Protein 2OG5 (pdb70)

Structure (mmCIF, N/CA/C/O backbone):
data_2OG5
#
_entry.id   2OG5
#
_cell.length_a   91.610
_cell.length_b   91.610
_cell.length_c   90.878
_cell.angle_alpha   90.00
_cell.angle_beta   90.00
_cell.angle_gamma   120.00
#
_symmetry.space_group_name_H-M   'P 31 2 1'
#
loop_
_entity.id
_entity.type
_entity.pdbx_description
1 polymer 'Putative oxygenase'
2 non-polymer 'SODIUM ION'
3 non-polymer 'ACETIC ACID'
4 water water
#
loop_
_atom_site.group_PDB
_atom_site.id
_atom_site.type_symbol
_atom_site.label_atom_id
_atom_site.label_alt_id
_atom_site.label_comp_id
_atom_site.label_asym_id
_atom_site.label_entity_id
_atom_site.label_seq_id
_atom_site.pdbx_PDB_ins_code
_atom_site.Cartn_x
_atom_site.Cartn_y
_atom_site.Cartn_z
_atom_site.occupancy
_atom_site.B_iso_or_equiv
_atom_site.auth_seq_id
_atom_site.auth_comp_id
_atom_site.auth_asym_id
_atom_site.auth_atom_id
_atom_site.pdbx_PDB_model_num
ATOM 1 N N . SER A 1 34 ? -18.993 67.854 4.129 1.00 38.09 10 SER A N 1
ATOM 2 C CA . SER A 1 34 ? -17.701 68.392 3.610 1.00 37.52 10 SER A CA 1
ATOM 3 C C . SER A 1 34 ? -17.874 68.958 2.211 1.00 37.43 10 SER A C 1
ATOM 4 O O . SER A 1 34 ? -18.455 68.301 1.339 1.00 38.28 10 SER A O 1
ATOM 7 N N . ARG A 1 35 ? -17.339 70.156 1.977 1.00 36.60 11 ARG A N 1
ATOM 8 C CA . ARG A 1 35 ? -17.360 70.735 0.635 1.00 35.57 11 ARG A CA 1
ATOM 9 C C . ARG A 1 35 ? -16.335 70.091 -0.308 1.00 33.87 11 ARG A C 1
ATOM 10 O O . ARG A 1 35 ? -16.160 70.566 -1.433 1.00 34.31 11 ARG A O 1
ATOM 18 N N . TYR A 1 36 ? -15.667 69.024 0.141 1.00 31.78 12 TYR A N 1
ATOM 19 C CA . TYR A 1 36 ? -14.795 68.229 -0.739 1.00 29.92 12 TYR A CA 1
ATOM 20 C C . TYR A 1 36 ? -15.374 66.848 -1.041 1.00 28.17 12 TYR A C 1
ATOM 21 O O . TYR A 1 36 ? -14.707 65.992 -1.617 1.00 26.59 12 TYR A O 1
ATOM 30 N N . ASP A 1 37 ? -16.630 66.650 -0.664 1.00 27.33 13 ASP A N 1
ATOM 31 C CA . ASP A 1 37 ? -17.348 65.426 -0.971 1.00 26.82 13 ASP A CA 1
ATOM 32 C C . ASP A 1 37 ? -18.776 65.844 -1.275 1.00 26.07 13 ASP A C 1
ATOM 33 O O . ASP A 1 37 ? -19.573 66.082 -0.360 1.00 25.85 13 ASP A O 1
ATOM 38 N N . VAL A 1 38 ? -19.086 65.956 -2.562 1.00 25.03 14 VAL A N 1
ATOM 39 C CA . VAL A 1 38 ? -20.346 66.529 -3.015 1.00 24.72 14 VAL A CA 1
ATOM 40 C C . VAL A 1 38 ? -21.194 65.477 -3.702 1.00 23.93 14 VAL A C 1
ATOM 41 O O . VAL A 1 38 ? -20.787 64.911 -4.706 1.00 23.45 14 VAL A O 1
ATOM 45 N N . THR A 1 39 ? -22.382 65.218 -3.164 1.00 24.06 15 THR A N 1
ATOM 46 C CA . THR A 1 39 ? -23.333 64.339 -3.825 1.00 24.23 15 THR A CA 1
ATOM 47 C C . THR A 1 39 ? -24.354 65.223 -4.528 1.00 24.10 15 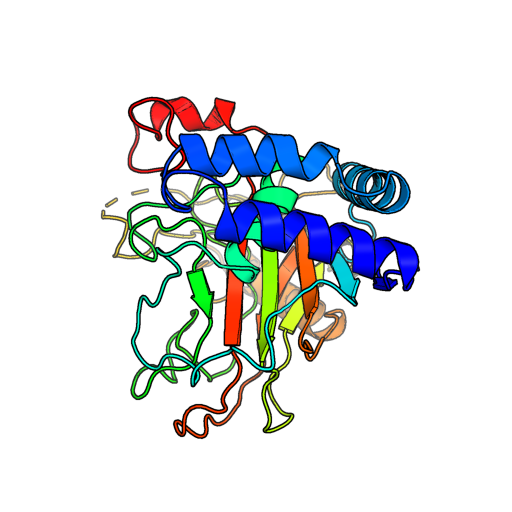THR A C 1
ATOM 48 O O . THR A 1 39 ? -24.975 66.083 -3.898 1.00 23.36 15 THR A O 1
ATOM 52 N N . LEU A 1 40 ? -24.504 65.033 -5.833 1.00 23.61 16 LEU A N 1
ATOM 53 C CA . LEU A 1 40 ? -25.498 65.776 -6.594 1.00 24.34 16 LEU A CA 1
ATOM 54 C C . LEU A 1 40 ? -26.891 65.415 -6.083 1.00 24.89 16 LEU A C 1
ATOM 55 O O . LEU A 1 40 ? -27.177 64.240 -5.841 1.00 24.82 16 LEU A O 1
ATOM 60 N N . ASP A 1 41 ? -27.756 66.413 -5.912 1.00 26.15 17 ASP A N 1
ATOM 61 C CA . ASP A 1 41 ? -29.147 66.108 -5.609 1.00 26.79 17 ASP A CA 1
ATOM 62 C C . ASP A 1 41 ? -29.824 65.668 -6.906 1.00 27.45 17 ASP A C 1
ATOM 63 O O . ASP A 1 41 ? -29.240 65.789 -7.983 1.00 27.22 17 ASP A O 1
ATOM 68 N N . GLN A 1 42 ? -31.028 65.120 -6.802 1.00 28.14 18 GLN A N 1
ATOM 69 C CA . GLN A 1 42 ? -31.678 64.491 -7.950 1.00 28.12 18 GLN A CA 1
ATOM 70 C C . GLN A 1 42 ? -31.873 65.479 -9.097 1.00 27.99 18 GLN A C 1
ATOM 71 O O . GLN A 1 42 ? -31.649 65.143 -10.258 1.00 27.72 18 GLN A O 1
ATOM 77 N N . SER A 1 43 ? -32.291 66.693 -8.758 1.00 27.58 19 SER A N 1
ATOM 78 C CA . SER A 1 43 ? -32.539 67.741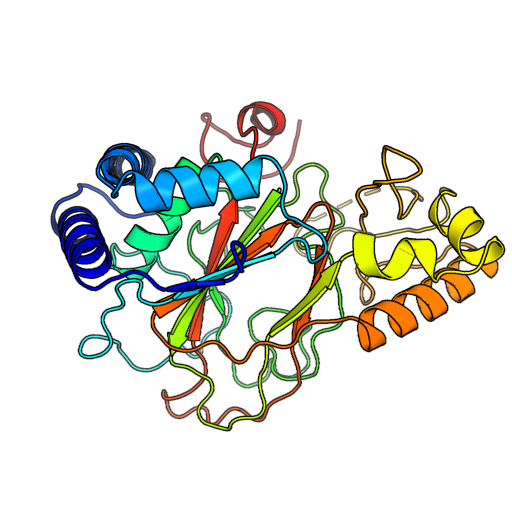 -9.745 1.00 27.47 19 SER A CA 1
ATOM 79 C C . SER A 1 43 ? -31.277 68.050 -10.549 1.00 26.80 19 SER A C 1
ATOM 80 O O . SER A 1 43 ? -31.297 68.058 -11.781 1.00 26.60 19 SER A O 1
ATOM 83 N N . ASP A 1 44 ? -30.183 68.288 -9.840 1.00 26.10 20 ASP A N 1
ATOM 84 C CA . ASP A 1 44 ? -28.905 68.579 -10.489 1.00 25.73 20 ASP A CA 1
ATOM 85 C C . ASP A 1 44 ? -28.369 67.388 -11.288 1.00 25.42 20 ASP A C 1
ATOM 86 O O . ASP A 1 44 ? -27.830 67.570 -12.380 1.00 24.67 20 ASP A O 1
ATOM 91 N N . ALA A 1 45 ? -28.523 66.178 -10.749 1.00 24.86 21 ALA A N 1
ATOM 92 C CA . ALA A 1 45 ? -28.083 64.960 -11.440 1.00 24.73 21 ALA A CA 1
ATOM 93 C C . ALA A 1 45 ? -28.836 64.771 -12.758 1.00 24.64 21 ALA A C 1
ATOM 94 O O . ALA A 1 45 ? -28.249 64.384 -13.773 1.00 24.57 21 ALA A O 1
ATOM 96 N N . GLU A 1 46 ? -30.140 65.041 -12.737 1.00 24.61 22 GLU A N 1
ATOM 97 C CA . GLU A 1 46 ? -30.955 64.946 -13.948 1.00 24.51 22 GLU A CA 1
ATOM 98 C C . GLU A 1 46 ? -30.572 65.984 -15.009 1.00 23.58 22 GLU A C 1
ATOM 99 O O . GLU A 1 46 ? -30.548 65.682 -16.208 1.00 23.32 22 GLU A O 1
ATOM 105 N N . LEU A 1 47 ? -30.264 67.198 -14.570 1.00 23.18 23 LEU A N 1
ATOM 106 C CA . LEU A 1 47 ? -29.880 68.266 -15.491 1.00 22.87 23 LEU A CA 1
ATOM 107 C C . LEU A 1 47 ? -28.541 67.953 -16.161 1.00 22.27 23 LEU A C 1
ATOM 108 O O . LEU A 1 47 ? -28.412 68.068 -17.382 1.00 21.60 23 LEU A O 1
ATOM 113 N N . VAL A 1 48 ? -27.555 67.537 -15.368 1.00 21.91 24 VAL A N 1
ATOM 114 C CA . VAL A 1 48 ? -26.244 67.187 -15.921 1.00 22.10 24 VAL A CA 1
ATOM 115 C C . VAL A 1 48 ? -26.372 65.998 -16.881 1.00 22.10 24 VAL A C 1
ATOM 116 O O . VAL A 1 48 ? -25.741 65.981 -17.938 1.00 21.89 24 VAL A O 1
ATOM 120 N N . GLU A 1 49 ? -27.222 65.028 -16.539 1.00 22.68 25 GLU A N 1
ATOM 121 C CA . GLU A 1 49 ? -27.487 63.891 -17.424 1.00 23.30 25 GLU A CA 1
ATOM 122 C C . GLU A 1 49 ? -28.043 64.362 -18.771 1.00 23.10 25 GLU A C 1
ATOM 123 O O . GLU A 1 49 ? -27.594 63.914 -19.820 1.00 22.91 25 GLU A O 1
ATOM 129 N N . GLU A 1 50 ? -29.014 65.270 -18.732 1.00 23.34 26 GLU A N 1
ATOM 130 C CA . GLU A 1 50 ? -29.595 65.830 -19.955 1.00 23.45 26 GLU A CA 1
ATOM 131 C C . GLU A 1 50 ? -28.537 66.536 -20.794 1.00 22.64 26 GLU A C 1
ATOM 132 O O . GLU A 1 50 ? -28.462 66.351 -22.001 1.00 22.46 26 GLU A O 1
ATOM 138 N N . ILE A 1 51 ? -27.728 67.355 -20.133 1.00 22.39 27 ILE A N 1
ATOM 139 C CA . ILE A 1 51 ? -26.683 68.114 -20.808 1.00 22.41 27 ILE A CA 1
ATOM 140 C C . ILE A 1 51 ? -25.631 67.176 -21.425 1.00 22.24 27 ILE A C 1
ATOM 141 O O . ILE A 1 51 ? -25.224 67.363 -22.568 1.00 21.95 27 ILE A O 1
ATOM 146 N N . ALA A 1 52 ? -25.205 66.172 -20.660 1.00 22.38 28 ALA A N 1
ATOM 147 C CA . ALA A 1 52 ? -24.200 65.221 -21.123 1.00 23.05 28 ALA A CA 1
ATOM 148 C C . ALA A 1 52 ? -24.698 64.405 -22.311 1.00 23.40 28 ALA A C 1
ATOM 149 O O . ALA A 1 52 ? -23.965 64.208 -23.279 1.00 22.34 28 ALA A O 1
ATOM 151 N N . TRP A 1 53 ? -25.946 63.944 -22.251 1.00 24.25 29 TRP A N 1
ATOM 152 C CA . TRP A 1 53 ? -26.508 63.175 -23.365 1.00 25.43 29 TRP A CA 1
ATOM 153 C C . TRP A 1 53 ? -26.639 64.013 -24.632 1.00 25.15 29 TRP A C 1
ATOM 154 O O . TRP A 1 53 ? -26.361 63.529 -25.726 1.00 25.06 29 TRP A O 1
ATOM 165 N N . LYS A 1 54 ? -27.071 65.263 -24.483 1.00 25.22 30 LYS A N 1
ATOM 166 C CA . LYS A 1 54 ? -27.184 66.173 -25.621 1.00 25.18 30 LYS A CA 1
ATOM 167 C C . LYS A 1 54 ? -25.821 66.399 -26.279 1.00 24.60 30 LYS A C 1
ATOM 168 O O . LYS A 1 54 ? -25.696 66.362 -27.500 1.00 24.18 30 LYS A O 1
ATOM 174 N N . LEU A 1 55 ? -24.797 66.638 -25.466 1.00 23.72 31 LEU A N 1
ATOM 175 C CA . LEU A 1 55 ? -23.442 66.794 -25.991 1.00 23.60 31 LEU A CA 1
ATOM 176 C C . LEU A 1 55 ? -22.967 65.522 -26.693 1.00 23.48 31 LEU A C 1
ATOM 177 O O . LEU A 1 55 ? -22.488 65.571 -27.827 1.00 23.81 31 LEU A O 1
ATOM 182 N N . ALA A 1 56 ? -23.120 64.385 -26.021 1.00 23.69 32 ALA A N 1
ATOM 183 C CA . ALA A 1 56 ? -22.639 63.104 -26.536 1.00 23.98 32 ALA A CA 1
ATOM 184 C C . ALA A 1 56 ? -23.306 62.697 -27.855 1.00 24.40 32 ALA A C 1
ATOM 185 O O . ALA A 1 56 ? -22.657 62.093 -28.719 1.00 25.04 32 ALA A O 1
ATOM 187 N N . THR A 1 57 ? -24.586 63.027 -28.012 1.00 24.49 33 THR A N 1
ATOM 188 C CA . THR A 1 57 ? -25.357 62.561 -29.176 1.00 25.08 33 THR A CA 1
ATOM 189 C C . THR A 1 57 ? -25.501 63.593 -30.291 1.00 25.44 33 THR A C 1
ATOM 190 O O . THR A 1 57 ? -25.672 63.207 -31.449 1.00 26.38 33 THR A O 1
ATOM 194 N N . GLN A 1 58 ? -25.443 64.886 -29.960 1.00 25.70 34 GLN A N 1
ATOM 195 C CA . GLN A 1 58 ? -25.726 65.941 -30.944 1.00 26.16 34 GLN A CA 1
ATOM 196 C C . GLN A 1 58 ? -24.512 66.723 -31.428 1.00 25.82 34 GLN A C 1
ATOM 197 O O . GLN A 1 58 ? -24.528 67.243 -32.537 1.00 26.26 34 GLN A O 1
ATOM 203 N N . ALA A 1 59 ? -23.464 66.830 -30.617 1.00 25.17 35 ALA A N 1
ATOM 204 C CA . ALA A 1 59 ? -22.309 67.629 -31.023 1.00 25.06 35 ALA A CA 1
ATOM 205 C C . ALA A 1 59 ? -21.603 67.016 -32.231 1.00 24.70 35 ALA A C 1
ATOM 206 O O . ALA A 1 59 ? -21.454 65.802 -32.322 1.00 24.03 35 ALA A O 1
ATOM 208 N N . THR A 1 60 ? -21.184 67.864 -33.166 1.00 25.03 36 THR A N 1
ATOM 209 C CA . THR A 1 60 ? -20.460 67.401 -34.346 1.00 25.07 36 THR A CA 1
ATOM 210 C C . THR A 1 60 ? -19.020 67.056 -33.974 1.00 24.48 36 THR A C 1
ATOM 211 O O . THR A 1 60 ? -18.451 67.632 -33.043 1.00 24.14 36 THR A O 1
ATOM 215 N N . GLY A 1 61 ? -18.443 66.107 -34.699 1.00 23.96 37 GLY A N 1
ATOM 216 C CA . GLY A 1 61 ? -17.074 65.671 -34.462 1.00 23.51 37 GLY A CA 1
ATOM 217 C C . GLY A 1 61 ? -16.989 64.661 -33.342 1.00 23.19 37 GLY A C 1
ATOM 218 O O . GLY A 1 61 ? -17.980 64.025 -32.974 1.00 23.19 37 GLY A O 1
ATOM 219 N N . ARG A 1 62 ? -15.794 64.529 -32.776 1.00 22.24 38 ARG A N 1
ATOM 220 C CA . ARG A 1 62 ? -15.529 63.554 -31.732 1.00 22.12 38 ARG A CA 1
ATOM 221 C C . ARG A 1 62 ? -14.640 64.208 -30.689 1.00 21.19 38 ARG A C 1
ATOM 222 O O . ARG A 1 62 ? -14.018 65.225 -30.980 1.00 20.88 38 ARG A O 1
ATOM 230 N N . PRO A 1 63 ? -14.586 63.637 -29.472 1.00 20.59 39 PRO A N 1
ATOM 231 C CA . PRO A 1 63 ? -13.918 64.283 -28.341 1.00 20.43 39 PRO A CA 1
ATOM 232 C C . PRO A 1 63 ? -12.547 64.926 -28.553 1.00 20.18 39 PRO A C 1
ATOM 233 O O . PRO A 1 63 ? -12.278 65.954 -27.936 1.00 20.30 39 PRO A O 1
ATOM 237 N N . ASP A 1 64 ? -11.668 64.343 -29.359 1.00 19.55 40 ASP A N 1
ATOM 238 C CA . ASP A 1 64 ? -10.339 64.944 -29.576 1.00 19.35 40 ASP A CA 1
ATOM 239 C C . ASP A 1 64 ? -10.342 66.121 -30.548 1.00 19.90 40 ASP A C 1
ATOM 240 O O . ASP A 1 64 ? -9.340 66.833 -30.665 1.00 20.16 40 ASP A O 1
ATOM 245 N N . ASP A 1 65 ? -11.473 66.358 -31.209 1.00 19.64 41 ASP A N 1
ATOM 246 C CA . ASP A 1 65 ? -11.605 67.486 -32.141 1.00 19.48 41 ASP A CA 1
ATOM 247 C C . ASP A 1 65 ? -11.846 68.794 -31.403 1.00 19.00 41 ASP A C 1
ATOM 248 O O . ASP A 1 65 ? -12.646 68.856 -30.472 1.00 18.68 41 ASP A O 1
ATOM 253 N N . ALA A 1 66 ? -11.192 69.864 -31.840 1.00 19.24 42 ALA A N 1
ATOM 254 C CA . ALA A 1 66 ? -11.396 71.164 -31.203 1.00 19.78 42 ALA A CA 1
ATOM 255 C C . ALA A 1 66 ? -12.873 71.575 -31.164 1.00 19.71 42 ALA A C 1
ATOM 256 O O . ALA A 1 66 ? -13.318 72.170 -30.194 1.00 19.60 42 ALA A O 1
ATOM 258 N N . GLU A 1 67 ? -13.646 71.237 -32.195 1.00 20.41 43 GLU A N 1
ATOM 259 C CA . GLU A 1 67 ? -15.054 71.637 -32.217 1.00 21.04 43 GLU A CA 1
ATOM 260 C C . GLU A 1 67 ? -15.884 70.927 -31.147 1.00 20.49 43 GLU A C 1
ATOM 261 O O . GLU A 1 67 ? -16.892 71.461 -30.688 1.00 20.73 43 GLU A O 1
ATOM 267 N N . TRP A 1 68 ? -15.465 69.723 -30.760 1.00 20.05 44 TRP A N 1
ATOM 268 C CA . TRP A 1 68 ? -16.166 68.965 -29.725 1.00 19.73 44 TRP A CA 1
ATOM 269 C C . TRP A 1 68 ? -15.781 69.527 -28.372 1.00 19.41 44 TRP A C 1
ATOM 270 O O . TRP A 1 68 ? -16.634 69.671 -27.497 1.00 19.35 44 TRP A O 1
ATOM 281 N N . VAL A 1 69 ? -14.503 69.850 -28.191 1.00 19.09 45 VAL A N 1
ATOM 282 C CA . VAL A 1 69 ? -14.085 70.490 -26.939 1.00 18.80 45 VAL A CA 1
ATOM 283 C C . VAL A 1 69 ? -14.815 71.823 -26.776 1.00 19.15 45 VAL A C 1
ATOM 284 O O . VAL A 1 69 ? -15.237 72.151 -25.677 1.00 18.56 45 VAL A O 1
ATOM 288 N N . GLU A 1 70 ? -14.982 72.577 -27.863 1.00 19.17 46 GLU A N 1
ATOM 289 C CA . GLU A 1 70 ? -15.761 73.824 -27.821 1.00 19.85 46 GLU A CA 1
ATOM 290 C C . GLU A 1 70 ? -17.215 73.579 -27.402 1.00 19.50 46 GLU A C 1
ATOM 291 O O . GLU A 1 70 ? -17.753 74.315 -26.576 1.00 19.08 46 GLU A O 1
ATOM 297 N N . ALA A 1 71 ? -17.849 72.544 -27.956 1.00 19.30 47 ALA A N 1
ATOM 298 C CA . ALA A 1 71 ? -19.211 72.187 -27.532 1.00 19.19 47 ALA A CA 1
ATOM 299 C C . ALA A 1 71 ? -19.240 71.833 -26.042 1.00 18.71 47 ALA A C 1
ATOM 300 O O . ALA A 1 71 ? -20.175 72.194 -25.321 1.00 19.35 47 ALA A O 1
ATOM 302 N N . ALA A 1 72 ? -18.202 71.139 -25.572 1.00 18.31 48 ALA A N 1
ATOM 303 C CA . ALA A 1 72 ? -18.107 70.771 -24.159 1.00 18.79 48 ALA A CA 1
ATOM 304 C C . ALA A 1 72 ? -17.971 72.019 -23.286 1.00 18.54 48 ALA A C 1
ATOM 305 O O . ALA A 1 72 ? -18.585 72.120 -22.225 1.00 19.17 48 ALA A O 1
ATOM 307 N N . ARG A 1 73 ? -17.152 72.969 -23.724 1.00 18.93 49 ARG A N 1
ATOM 308 C CA . ARG A 1 73 ? -16.991 74.235 -22.996 1.00 19.11 49 ARG A CA 1
ATOM 309 C C . ARG A 1 73 ? -18.325 74.966 -22.870 1.00 18.77 49 ARG A C 1
ATOM 310 O O . ARG A 1 73 ? -18.700 75.416 -21.793 1.00 19.07 49 ARG A O 1
ATOM 318 N N . ASN A 1 74 ? -19.040 75.074 -23.981 1.00 19.18 50 ASN A N 1
ATOM 319 C CA . ASN A 1 74 ? -20.349 75.717 -23.967 1.00 19.32 50 ASN A CA 1
ATOM 320 C C . ASN A 1 74 ? -21.351 74.967 -23.093 1.00 19.30 50 ASN A C 1
ATOM 321 O O . ASN A 1 74 ? -22.129 75.581 -22.360 1.00 19.31 50 ASN A O 1
ATOM 326 N N . ALA A 1 75 ? -21.327 73.641 -23.153 1.00 19.17 51 ALA A N 1
ATOM 327 C CA . ALA A 1 75 ? -22.255 72.821 -22.368 1.00 19.45 51 ALA A CA 1
ATOM 328 C C . ALA A 1 75 ? -21.951 72.908 -20.871 1.00 19.38 51 ALA A C 1
ATOM 329 O O . ALA A 1 75 ? -22.862 72.863 -20.049 1.00 19.66 51 ALA A O 1
ATOM 331 N N . TRP A 1 76 ? -20.677 73.046 -20.509 1.00 19.54 52 TRP A N 1
ATOM 332 C CA . TRP A 1 76 ? -20.326 73.231 -19.103 1.00 19.73 52 TRP A CA 1
ATOM 333 C C . TRP A 1 76 ? -21.126 74.386 -18.487 1.00 19.67 52 TRP A C 1
ATOM 334 O O . TRP A 1 76 ? -21.597 74.312 -17.360 1.00 19.46 52 TRP A O 1
ATOM 345 N N . HIS A 1 77 ? -21.281 75.465 -19.240 1.00 19.89 53 HIS A N 1
ATOM 346 C CA . HIS A 1 77 ? -21.945 76.644 -18.705 1.00 20.27 53 HIS A CA 1
ATOM 347 C C . HIS A 1 77 ? -23.451 76.499 -18.544 1.00 20.48 53 HIS A C 1
ATOM 348 O O . HIS A 1 77 ? -24.080 77.366 -17.935 1.00 20.46 53 HIS A O 1
ATOM 355 N N . ALA A 1 78 ? -24.013 75.398 -19.050 1.00 20.47 54 ALA A N 1
ATOM 356 C CA . ALA A 1 78 ? -25.405 75.021 -18.759 1.00 20.42 54 ALA A CA 1
ATOM 357 C C . ALA A 1 78 ? -25.570 74.256 -17.434 1.00 20.64 54 ALA A C 1
ATOM 358 O O . ALA A 1 78 ? -26.699 74.062 -16.977 1.00 20.95 54 ALA A O 1
ATOM 360 N N . TRP A 1 79 ? -24.473 73.797 -16.824 1.00 20.49 55 TRP A N 1
ATOM 361 C CA . TRP A 1 79 ? -24.562 73.067 -15.550 1.00 20.80 55 TRP A CA 1
ATOM 362 C C . TRP A 1 79 ? -25.210 73.924 -14.462 1.00 20.85 55 TRP A C 1
ATOM 363 O O . TRP A 1 79 ? -25.140 75.153 -14.512 1.00 20.74 55 TRP A O 1
ATOM 374 N N . PRO A 1 80 ? -25.829 73.278 -13.461 1.00 21.29 56 PRO A N 1
ATOM 375 C CA . PRO A 1 80 ? -26.360 74.048 -12.340 1.00 21.52 56 PRO A CA 1
ATOM 376 C C . PRO A 1 80 ? -25.311 74.912 -11.652 1.00 21.61 56 PRO A C 1
ATOM 377 O O . PRO A 1 80 ? -24.166 74.487 -11.479 1.00 21.16 56 PRO A O 1
ATOM 381 N N . ALA A 1 81 ? -25.718 76.109 -11.252 1.00 21.22 57 ALA A N 1
ATOM 382 C CA . ALA A 1 81 ? -24.815 77.047 -10.593 1.00 21.13 57 ALA A CA 1
ATOM 383 C C . ALA A 1 81 ? -24.189 76.470 -9.334 1.00 20.95 57 ALA A C 1
ATOM 384 O O . ALA A 1 81 ? -23.052 76.794 -9.006 1.00 20.92 57 ALA A O 1
ATOM 386 N N . THR A 1 82 ? -24.936 75.634 -8.611 1.00 21.38 58 THR A N 1
ATOM 387 C CA . THR A 1 82 ? -24.422 75.001 -7.395 1.00 21.18 58 THR A CA 1
ATOM 388 C C . THR A 1 82 ? -23.108 74.267 -7.658 1.00 20.97 58 THR A C 1
ATOM 389 O O . THR A 1 82 ? -22.130 74.440 -6.931 1.00 20.27 58 THR A O 1
ATOM 393 N N . LEU A 1 83 ? -23.087 73.457 -8.711 1.00 20.46 59 LEU A N 1
ATOM 394 C CA . LEU A 1 83 ? -21.914 72.644 -9.042 1.00 20.53 59 LEU A CA 1
ATOM 395 C C . LEU A 1 83 ? -20.792 73.505 -9.614 1.00 20.14 59 LEU A C 1
ATOM 396 O O . LEU A 1 83 ? -19.623 73.262 -9.339 1.00 19.41 59 LEU A O 1
ATOM 401 N N . ARG A 1 84 ? -21.149 74.499 -10.420 1.00 19.87 60 ARG A N 1
ATOM 402 C CA . ARG A 1 84 ? -20.138 75.421 -10.955 1.00 19.78 60 ARG A CA 1
ATOM 403 C C . ARG A 1 84 ? -19.465 76.189 -9.816 1.00 19.88 60 ARG A C 1
ATOM 404 O O . ARG A 1 84 ? -18.248 76.390 -9.824 1.00 19.72 60 ARG A O 1
ATOM 412 N N . ARG A 1 85 ? -20.246 76.577 -8.816 1.00 19.88 61 ARG A N 1
ATOM 413 C CA . ARG A 1 85 ? -19.700 77.221 -7.622 1.00 20.22 61 ARG A CA 1
ATOM 414 C C . ARG A 1 85 ? -18.810 76.280 -6.811 1.00 20.14 61 ARG A C 1
ATOM 415 O O . ARG A 1 85 ? -17.769 76.698 -6.310 1.00 20.57 61 ARG A O 1
ATOM 423 N N . ASP A 1 86 ? -19.215 75.017 -6.668 1.00 20.26 62 ASP A N 1
ATOM 424 C CA . ASP A 1 86 ? -18.401 74.037 -5.944 1.00 20.64 62 ASP A CA 1
ATOM 425 C C . ASP A 1 86 ? -17.032 73.853 -6.606 1.00 20.43 62 ASP A C 1
ATOM 426 O O . ASP A 1 86 ? -15.997 73.835 -5.928 1.00 20.68 62 ASP A O 1
ATOM 431 N N . LEU A 1 87 ? -17.032 73.693 -7.926 1.00 20.12 63 LEU A N 1
ATOM 432 C CA . LEU A 1 87 ? -15.784 73.502 -8.665 1.00 20.47 63 LEU A CA 1
ATOM 433 C C . LEU A 1 87 ? -14.915 74.759 -8.593 1.00 19.87 63 LEU A C 1
ATOM 434 O O . LEU A 1 87 ? -13.707 74.657 -8.425 1.00 19.97 63 LEU A O 1
ATOM 439 N N . ALA A 1 88 ? -15.521 75.935 -8.740 1.00 19.29 64 ALA A N 1
ATOM 440 C CA . ALA A 1 88 ? -14.776 77.191 -8.627 1.00 19.29 64 ALA A CA 1
ATOM 441 C C . ALA A 1 88 ? -14.135 77.343 -7.250 1.00 19.36 64 ALA A C 1
ATOM 442 O O . ALA A 1 88 ? -13.024 77.863 -7.114 1.00 19.56 64 ALA A O 1
ATOM 444 N N . GLY A 1 89 ? -14.831 76.895 -6.213 1.00 18.65 65 GLY A N 1
ATOM 445 C CA . GLY A 1 89 ? -14.278 76.964 -4.874 1.00 18.86 65 GLY A CA 1
ATOM 446 C C . GLY A 1 89 ? -13.073 76.050 -4.727 1.00 18.70 65 GLY A C 1
ATOM 447 O O . GLY A 1 89 ? -12.077 76.421 -4.114 1.00 18.95 65 GLY A O 1
ATOM 448 N N . PHE A 1 90 ? -13.169 74.852 -5.281 1.00 18.83 66 PHE A N 1
ATOM 449 C CA . PHE A 1 90 ? -12.076 73.890 -5.258 1.00 18.77 66 PHE A CA 1
ATOM 450 C C . PHE A 1 90 ? -10.856 74.388 -6.041 1.00 19.24 66 PHE A C 1
ATOM 451 O O . PHE A 1 90 ? -9.711 74.204 -5.616 1.00 19.58 66 PHE A O 1
ATOM 459 N N . ARG A 1 91 ? -11.101 75.031 -7.181 1.00 19.38 67 ARG A N 1
ATOM 460 C CA . ARG A 1 91 ? -10.008 75.575 -7.991 1.00 19.15 67 ARG A CA 1
ATOM 461 C C . ARG A 1 91 ? -9.281 76.659 -7.202 1.00 19.02 67 ARG A C 1
ATOM 462 O O . ARG A 1 91 ? -8.063 76.785 -7.280 1.00 19.32 67 ARG A O 1
ATOM 470 N N . ARG A 1 92 ? -10.029 77.439 -6.438 1.00 18.69 68 ARG A N 1
ATOM 471 C CA . ARG A 1 92 ? -9.442 78.521 -5.638 1.00 18.89 68 ARG A CA 1
ATOM 472 C C . ARG A 1 92 ? -8.667 77.992 -4.431 1.00 19.00 68 ARG A C 1
ATOM 473 O O . ARG A 1 92 ? -7.629 78.547 -4.066 1.00 18.77 68 ARG A O 1
ATOM 481 N N . ASP A 1 93 ? -9.192 76.940 -3.809 1.00 19.37 69 ASP A N 1
ATOM 482 C CA . ASP A 1 93 ? -8.576 76.330 -2.635 1.00 19.47 69 ASP A CA 1
ATOM 483 C C . ASP A 1 93 ? -8.962 74.851 -2.597 1.00 19.58 69 ASP A C 1
ATOM 484 O O . ASP A 1 93 ? -10.115 74.515 -2.356 1.00 19.33 69 ASP A O 1
ATOM 489 N N . SER A 1 94 ? -7.994 73.977 -2.862 1.00 19.31 70 SER A N 1
ATOM 490 C CA . SER A 1 94 ? -8.273 72.544 -2.931 1.00 19.50 70 SER A CA 1
ATOM 491 C C . SER A 1 94 ? -8.281 71.868 -1.553 1.00 19.79 70 SER A C 1
ATOM 492 O O . SER A 1 94 ? -8.489 70.660 -1.450 1.00 19.87 70 SER A O 1
ATOM 495 N N . GLY A 1 95 ? -8.087 72.652 -0.497 1.00 20.02 71 GLY A N 1
ATOM 496 C CA . GLY A 1 95 ? -8.269 72.174 0.864 1.00 20.10 71 GLY A CA 1
ATOM 497 C C . GLY A 1 95 ? -7.130 71.321 1.387 1.00 20.60 71 GLY A C 1
ATOM 498 O O . GLY A 1 95 ? -6.162 71.062 0.694 1.00 20.05 71 GLY A O 1
ATOM 499 N N . PRO A 1 96 ? -7.248 70.873 2.638 1.00 21.34 72 PRO A N 1
ATOM 500 C CA . PRO A 1 96 ? -6.153 70.150 3.272 1.00 20.88 72 PRO A CA 1
ATOM 501 C C . PRO A 1 96 ? -5.782 68.809 2.629 1.00 20.56 72 PRO A C 1
ATOM 502 O O . PRO A 1 96 ? -4.667 68.348 2.831 1.00 20.94 72 PRO A O 1
ATOM 506 N N . ASP A 1 97 ? -6.694 68.185 1.882 1.00 20.06 73 ASP A N 1
ATOM 507 C CA . ASP A 1 97 ? -6.387 66.936 1.193 1.00 19.96 73 ASP A CA 1
ATOM 508 C C . ASP A 1 97 ? -6.153 67.109 -0.305 1.00 19.34 73 ASP A C 1
ATOM 509 O O . ASP A 1 97 ? -5.811 66.150 -0.992 1.00 19.11 73 ASP A O 1
ATOM 514 N N . GLY A 1 98 ? -6.318 68.330 -0.803 1.00 18.90 74 GLY A N 1
ATOM 515 C CA . GLY A 1 98 ? -6.031 68.621 -2.203 1.00 19.21 74 GLY A CA 1
ATOM 516 C C . GLY A 1 98 ? -6.799 67.764 -3.182 1.00 19.07 74 GLY A C 1
ATOM 517 O O . GLY A 1 98 ? -6.273 67.398 -4.234 1.00 19.40 74 GLY A O 1
ATOM 518 N N . ALA A 1 99 ? -8.042 67.444 -2.848 1.00 19.16 75 ALA A N 1
ATOM 519 C CA . ALA A 1 99 ? -8.858 66.552 -3.654 1.00 19.58 75 ALA A CA 1
ATOM 520 C C . ALA A 1 99 ? -10.334 66.767 -3.370 1.00 20.11 75 ALA A C 1
ATOM 521 O O . ALA A 1 99 ? -10.717 67.194 -2.280 1.00 20.13 75 ALA A O 1
ATOM 523 N N . ILE A 1 100 ? -11.161 66.470 -4.363 1.00 20.40 76 ILE A N 1
ATOM 524 C CA . ILE A 1 100 ? -12.606 66.526 -4.215 1.00 20.52 76 ILE A CA 1
ATOM 525 C C . ILE A 1 100 ? -13.200 65.299 -4.904 1.00 20.25 76 ILE A C 1
ATOM 526 O O . ILE A 1 100 ? -12.632 64.808 -5.882 1.00 20.29 76 ILE A O 1
ATOM 531 N N . VAL A 1 101 ? -14.308 64.783 -4.382 1.00 20.29 77 VAL A N 1
ATOM 532 C CA . VAL A 1 101 ? -15.063 63.751 -5.077 1.00 21.13 77 VAL A CA 1
ATOM 533 C C . VAL A 1 101 ? -16.495 64.234 -5.273 1.00 21.00 77 VAL A C 1
ATOM 534 O O . VAL A 1 101 ? -17.095 64.774 -4.349 1.00 21.21 77 VAL A O 1
ATOM 538 N N . LEU A 1 102 ? -16.994 64.114 -6.500 1.00 20.66 78 LEU A N 1
ATOM 539 C CA . LEU A 1 102 ? -18.387 64.399 -6.827 1.00 21.98 78 LEU A CA 1
ATOM 540 C C . LEU A 1 102 ? -19.063 63.058 -7.077 1.00 21.52 78 LEU A C 1
ATOM 541 O O . LEU A 1 102 ? -18.494 62.203 -7.747 1.00 21.31 78 LEU A O 1
ATOM 546 N N . ARG A 1 103 ? -20.268 62.882 -6.546 1.00 21.41 79 ARG A N 1
ATOM 547 C CA . ARG A 1 103 ? -20.991 61.611 -6.659 1.00 21.95 79 ARG A CA 1
ATOM 548 C C . ARG A 1 103 ? -22.319 61.865 -7.337 1.00 21.90 79 ARG A C 1
ATOM 549 O O . ARG A 1 103 ? -22.966 62.862 -7.058 1.00 21.29 79 ARG A O 1
ATOM 557 N N . GLY A 1 104 ? -22.727 60.963 -8.218 1.00 22.28 80 GLY A N 1
ATOM 558 C CA . GLY A 1 104 ? -24.036 61.055 -8.864 1.00 23.44 80 GLY A CA 1
ATOM 559 C C . GLY A 1 104 ? -23.991 61.611 -10.273 1.00 24.16 80 GLY A C 1
ATOM 560 O O . GLY A 1 104 ? -25.023 62.027 -10.807 1.00 24.40 80 GLY A O 1
ATOM 561 N N . LEU A 1 105 ? -22.809 61.610 -10.885 1.00 24.60 81 LEU A N 1
ATOM 562 C CA . LEU A 1 105 ? -22.658 62.051 -12.266 1.00 25.87 81 LEU A CA 1
ATOM 563 C C . LEU A 1 105 ? -23.179 60.978 -13.214 1.00 26.91 81 LEU A C 1
ATOM 564 O O . LEU A 1 105 ? -23.198 59.793 -12.864 1.00 26.30 81 LEU A O 1
ATOM 569 N N . PRO A 1 106 ? -23.612 61.388 -14.418 1.00 28.53 82 PRO A N 1
ATOM 570 C CA . PRO A 1 106 ? -24.229 60.415 -15.311 1.00 29.88 82 PRO A CA 1
ATOM 571 C C . PRO A 1 106 ? -23.200 59.511 -15.963 1.00 31.28 82 PRO A C 1
ATOM 572 O O . PRO A 1 106 ? -22.190 59.992 -16.479 1.00 31.64 82 PRO A O 1
ATOM 576 N N . VAL A 1 107 ? -23.448 58.208 -15.888 1.00 32.85 83 VAL A N 1
ATOM 577 C CA . VAL A 1 107 ? -22.687 57.215 -16.632 1.00 34.20 83 VAL A CA 1
ATOM 578 C C . VAL A 1 107 ? -23.684 56.193 -17.172 1.00 35.29 83 VAL A C 1
ATOM 579 O O . VAL A 1 107 ? -24.713 55.913 -16.540 1.00 35.65 83 VAL A O 1
ATOM 583 N N . ASP A 1 108 ? -23.385 55.655 -18.348 1.00 36.73 84 ASP A N 1
ATOM 584 C CA . ASP A 1 108 ? -24.332 54.810 -19.077 1.00 36.96 84 ASP A CA 1
ATOM 585 C C . ASP A 1 108 ? -24.208 53.336 -18.657 1.00 37.48 84 ASP A C 1
ATOM 586 O O . ASP A 1 108 ? -23.853 52.483 -19.470 1.00 37.67 84 ASP A O 1
ATOM 591 N N . SER A 1 109 ? -24.516 53.046 -17.391 1.00 37.74 85 SER A N 1
ATOM 592 C CA . SER A 1 109 ? -24.303 51.705 -16.819 1.00 37.64 85 SER A CA 1
ATOM 593 C C . SER A 1 109 ? -24.986 50.586 -17.605 1.00 37.74 85 SER A C 1
ATOM 594 O O . SER A 1 109 ? -24.407 49.510 -17.783 1.00 38.16 85 SER A O 1
ATOM 597 N N . MET A 1 110 ? -26.206 50.839 -18.071 1.00 37.41 86 MET A N 1
ATOM 598 C CA . MET A 1 110 ? -26.940 49.862 -18.875 1.00 36.82 86 MET A CA 1
ATOM 599 C C . MET A 1 110 ? -26.287 49.687 -20.244 1.00 36.48 86 MET A C 1
ATOM 600 O O . MET A 1 110 ? -26.258 48.579 -20.789 1.00 37.11 86 MET A O 1
ATOM 605 N N . GLY A 1 111 ? -25.761 50.781 -20.791 1.00 35.49 87 GLY A N 1
ATOM 606 C CA . GLY A 1 111 ? -25.141 50.770 -22.111 1.00 34.27 87 GLY A CA 1
ATOM 607 C C . GLY A 1 111 ? -23.655 50.453 -22.136 1.00 33.35 87 GLY A C 1
ATOM 608 O O . GLY A 1 111 ? -23.076 50.341 -23.217 1.00 33.57 87 GLY A O 1
ATOM 609 N N . LEU A 1 112 ? -23.030 50.307 -20.964 1.00 31.71 88 LEU A N 1
ATOM 610 C CA . LEU A 1 112 ? -21.581 50.076 -20.893 1.00 30.64 88 LEU A CA 1
ATOM 611 C C . LEU A 1 112 ? -21.157 48.696 -21.407 1.00 29.19 88 LEU A C 1
ATOM 612 O O . LEU A 1 112 ? -21.644 47.677 -20.918 1.00 29.05 88 LEU A O 1
ATOM 617 N N . PRO A 1 113 ? -20.214 48.654 -22.360 1.00 27.50 89 PRO A N 1
ATOM 618 C CA . PRO A 1 113 ? -19.712 47.376 -22.837 1.00 27.08 89 PRO A CA 1
ATOM 619 C C . PRO A 1 113 ? -18.787 46.740 -21.808 1.00 25.99 89 PRO A C 1
ATOM 620 O O . PRO A 1 113 ? -18.520 47.350 -20.773 1.00 24.19 89 PRO A O 1
ATOM 624 N N . PRO A 1 114 ? -18.294 45.524 -22.087 1.00 25.00 90 PRO A N 1
ATOM 625 C CA . PRO A 1 114 ? -17.294 44.926 -21.204 1.00 24.80 90 PRO A CA 1
ATOM 626 C C . PRO A 1 114 ? -16.057 45.817 -21.081 1.00 24.21 90 PRO A C 1
ATOM 627 O O . PRO A 1 114 ? -15.716 46.559 -22.010 1.00 24.06 90 PRO A O 1
ATOM 631 N N . THR A 1 115 ? -15.397 45.760 -19.933 1.00 23.27 91 THR A N 1
ATOM 632 C CA . THR A 1 115 ? -14.237 46.591 -19.699 1.00 23.27 91 THR A CA 1
ATOM 633 C C . THR A 1 115 ? -13.154 46.258 -20.731 1.00 23.38 91 THR A C 1
ATOM 634 O O . THR A 1 115 ? -12.823 45.081 -20.905 1.00 23.60 91 THR A O 1
ATOM 638 N N . PRO A 1 116 ? -12.610 47.280 -21.424 1.00 23.59 92 PRO A N 1
ATOM 639 C CA . PRO A 1 116 ? -11.523 47.028 -22.381 1.00 24.09 92 PRO A CA 1
ATOM 640 C C . PRO A 1 116 ? -10.316 46.361 -21.727 1.00 24.23 92 PRO A C 1
ATOM 641 O O . PRO A 1 116 ? -10.073 46.551 -20.536 1.00 23.68 92 PRO A O 1
ATOM 645 N N . ARG A 1 117 ? -9.570 45.594 -22.518 1.00 25.03 93 ARG A N 1
ATOM 646 C CA . ARG A 1 117 ? -8.495 44.758 -22.012 1.00 25.91 93 ARG A CA 1
ATOM 647 C C . ARG A 1 117 ? -7.196 44.913 -22.821 1.00 25.62 93 ARG A C 1
ATOM 648 O O . ARG A 1 117 ? -6.343 44.030 -22.805 1.00 26.54 93 ARG A O 1
ATOM 656 N N . VAL A 1 118 ? -7.049 46.040 -23.506 1.00 25.04 94 VAL A N 1
ATOM 657 C CA . VAL A 1 118 ? -5.853 46.333 -24.294 1.00 24.70 94 VAL A CA 1
ATOM 658 C C . VAL A 1 118 ? -5.127 47.504 -23.673 1.00 24.20 94 VAL A C 1
ATOM 659 O O . VAL A 1 118 ? -5.754 48.368 -23.052 1.00 24.08 94 VAL A O 1
ATOM 663 N N . ASN A 1 119 ? -3.807 47.526 -23.805 1.00 23.67 95 ASN A N 1
ATOM 664 C CA . ASN A 1 119 ? -3.025 48.659 -23.324 1.00 23.59 95 ASN A CA 1
ATOM 665 C C . ASN A 1 119 ? -3.210 49.845 -24.261 1.00 23.19 95 ASN A C 1
ATOM 666 O O . ASN A 1 119 ? -3.388 49.672 -25.466 1.00 23.37 95 ASN A O 1
ATOM 671 N N . GLY A 1 120 ? -3.194 51.048 -23.709 1.00 22.76 96 GLY A N 1
ATOM 672 C CA . GLY A 1 120 ? -3.352 52.247 -24.535 1.00 22.65 96 GLY A CA 1
ATOM 673 C C . GLY A 1 120 ? -4.795 52.539 -24.926 1.00 22.47 96 GLY A C 1
ATOM 674 O O . GLY A 1 120 ? -5.049 53.366 -25.802 1.00 22.27 96 GLY A O 1
ATOM 675 N N . SER A 1 121 ? -5.741 51.870 -24.267 1.00 22.25 97 SER A N 1
ATOM 676 C CA . SER A 1 121 ? -7.170 52.065 -24.510 1.00 22.34 97 SER A CA 1
ATOM 677 C C . SER A 1 121 ? -7.562 53.531 -24.241 1.00 21.77 97 SER A C 1
ATOM 678 O O . SER A 1 121 ? -7.232 54.067 -23.192 1.00 21.39 97 SER A O 1
ATOM 681 N N . VAL A 1 122 ? -8.230 54.167 -25.202 1.00 21.45 98 VAL A N 1
ATOM 682 C CA . VAL A 1 122 ? -8.695 55.553 -25.059 1.00 21.15 98 VAL A CA 1
ATOM 683 C C . VAL A 1 122 ? -10.100 55.715 -25.642 1.00 21.26 98 VAL A C 1
ATOM 684 O O . VAL A 1 122 ? -10.568 54.866 -26.400 1.00 21.56 98 VAL A O 1
ATOM 688 N N . GLN A 1 123 ? -10.756 56.826 -25.310 1.00 20.81 99 GLN A N 1
ATOM 689 C CA . GLN A 1 123 ? -12.124 57.102 -25.747 1.00 21.05 99 GLN A CA 1
ATOM 690 C C . GLN A 1 123 ? -12.106 58.088 -26.906 1.00 21.14 99 GLN A C 1
ATOM 691 O O . GLN A 1 123 ? -12.131 59.303 -26.707 1.00 21.21 99 GLN A O 1
ATOM 697 N N . ARG A 1 124 ? -12.058 57.558 -28.126 1.00 21.24 100 ARG A N 1
ATOM 698 C CA . ARG A 1 124 ? -12.029 58.382 -29.331 1.00 21.42 100 ARG A CA 1
ATOM 699 C C . ARG A 1 124 ? -13.432 58.766 -29.781 1.00 21.52 100 ARG A C 1
ATOM 700 O O . ARG A 1 124 ? -13.616 59.799 -30.408 1.00 21.07 100 ARG A O 1
ATOM 708 N N . GLU A 1 125 ? -14.418 57.912 -29.513 1.00 21.86 101 GLU A N 1
ATOM 709 C CA . GLU A 1 125 ? -15.799 58.201 -29.908 1.00 22.41 101 GLU A CA 1
ATOM 710 C C . GLU A 1 125 ? -16.516 59.029 -28.855 1.00 22.30 101 GLU A C 1
ATOM 711 O O . GLU A 1 125 ? -16.183 58.968 -27.676 1.00 22.29 101 GLU A O 1
ATOM 717 N N . ALA A 1 126 ? -17.506 59.804 -29.300 1.00 22.31 102 ALA A N 1
ATOM 718 C CA . ALA A 1 126 ? -18.366 60.548 -28.391 1.00 21.91 102 ALA A CA 1
ATOM 719 C C . ALA A 1 126 ? -19.049 59.582 -27.435 1.00 22.15 102 ALA A C 1
ATOM 720 O O . ALA A 1 126 ? -19.452 58.476 -27.828 1.00 22.53 102 ALA A O 1
ATOM 722 N N . SER A 1 127 ? -19.157 59.985 -26.176 1.00 21.67 103 SER A N 1
ATOM 723 C CA . SER A 1 127 ? -19.774 59.157 -25.156 1.00 21.61 103 SER A CA 1
ATOM 724 C C . SER A 1 127 ? -20.144 60.012 -23.960 1.00 21.80 103 SER A C 1
ATOM 725 O O . SER A 1 127 ? -19.677 61.148 -23.833 1.00 21.06 103 SER A O 1
ATOM 728 N N . LEU A 1 128 ? -20.960 59.457 -23.071 1.00 22.03 104 LEU A N 1
ATOM 729 C CA . LEU A 1 128 ? -21.356 60.145 -21.848 1.00 22.18 104 LEU A CA 1
ATOM 730 C C . LEU A 1 128 ? -20.147 60.436 -20.941 1.00 21.62 104 LEU A C 1
ATOM 731 O O . LEU A 1 128 ? -20.030 61.528 -20.366 1.00 20.84 104 LEU A O 1
ATOM 736 N N . GLY A 1 129 ? -19.240 59.469 -20.824 1.00 21.53 105 GLY A N 1
ATOM 737 C CA . GLY A 1 129 ? -18.037 59.661 -20.015 1.00 20.88 105 GLY A CA 1
ATOM 738 C C . GLY A 1 129 ? -17.137 60.760 -20.544 1.00 20.01 105 GLY A C 1
ATOM 739 O O . GLY A 1 129 ? -16.640 61.593 -19.776 1.00 19.87 105 GLY A O 1
ATOM 740 N N . ALA A 1 130 ? -16.927 60.774 -21.858 1.00 19.46 106 ALA A N 1
ATOM 741 C CA . ALA A 1 130 ? -16.164 61.859 -22.482 1.00 19.21 106 ALA A CA 1
ATOM 742 C C . ALA A 1 130 ? -16.840 63.208 -22.261 1.00 18.79 106 ALA A C 1
ATOM 743 O O . ALA A 1 130 ? -16.171 64.215 -22.028 1.00 18.10 106 ALA A O 1
ATOM 745 N N . ALA A 1 131 ? -18.165 63.238 -22.351 1.00 18.74 107 ALA A N 1
ATOM 746 C CA . ALA A 1 131 ? -18.924 64.470 -22.163 1.00 18.91 107 ALA A CA 1
ATOM 747 C C . ALA A 1 131 ? -18.708 65.017 -20.760 1.00 18.89 107 ALA A C 1
ATOM 748 O O . ALA A 1 131 ? -18.356 66.175 -20.576 1.00 18.97 107 ALA A O 1
ATOM 750 N N . VAL A 1 132 ? -18.913 64.180 -19.754 1.00 18.84 108 VAL A N 1
ATOM 751 C CA . VAL A 1 132 ? -18.714 64.608 -18.372 1.00 18.68 108 VAL A CA 1
ATOM 752 C C . VAL A 1 132 ? -17.283 65.126 -18.124 1.00 18.79 108 VAL A C 1
ATOM 753 O O . VAL A 1 132 ? -17.083 66.199 -17.544 1.00 19.17 108 VAL A O 1
ATOM 757 N N . LEU A 1 133 ? -16.287 64.360 -18.559 1.00 18.47 109 LEU A N 1
ATOM 758 C CA . LEU A 1 133 ? -14.905 64.738 -18.305 1.00 18.19 109 LEU A CA 1
ATOM 759 C C . LEU A 1 133 ? -14.509 66.015 -19.029 1.00 17.44 109 LEU A C 1
ATOM 760 O O . LEU A 1 133 ? -13.855 66.872 -18.440 1.00 18.21 109 LEU A O 1
ATOM 765 N N . LEU A 1 134 ? -14.866 66.150 -20.305 1.00 17.53 110 LEU A N 1
ATOM 766 C CA . LEU A 1 134 ? -14.381 67.304 -21.055 1.00 18.04 110 LEU A CA 1
ATOM 767 C C . LEU A 1 134 ? -15.136 68.579 -20.654 1.00 17.88 110 LEU A C 1
ATOM 768 O O . LEU A 1 134 ? -14.561 69.675 -20.648 1.00 17.86 110 LEU A O 1
ATOM 773 N N . MET A 1 135 ? -16.410 68.457 -20.285 1.00 17.95 111 MET A N 1
ATOM 774 C CA . MET A 1 135 ? -17.141 69.619 -19.744 1.00 18.07 111 MET A CA 1
ATOM 775 C C . MET A 1 135 ? -16.464 70.101 -18.463 1.00 18.16 111 MET A C 1
ATOM 776 O O . MET A 1 135 ? -16.160 71.288 -18.322 1.00 18.26 111 MET A O 1
ATOM 781 N N . THR A 1 136 ? -16.175 69.186 -17.546 1.00 18.03 112 THR A N 1
ATOM 782 C CA . THR A 1 136 ? -15.556 69.568 -16.276 1.00 18.32 112 THR A CA 1
ATOM 783 C C . THR A 1 136 ? -14.163 70.157 -16.494 1.00 18.36 112 THR A C 1
ATOM 784 O O . THR A 1 136 ? -13.785 71.126 -15.835 1.00 19.20 112 THR A O 1
ATOM 788 N N . ALA A 1 137 ? -13.397 69.586 -17.419 1.00 18.31 113 ALA A N 1
ATOM 789 C CA . ALA A 1 137 ? -12.072 70.116 -17.729 1.00 18.24 113 ALA A CA 1
ATOM 790 C C . ALA A 1 137 ? -12.152 71.564 -18.187 1.00 18.40 113 ALA A C 1
ATOM 791 O O . ALA A 1 137 ? -11.342 72.400 -17.791 1.00 18.59 113 ALA A O 1
ATOM 793 N N . CYS A 1 138 ? -13.143 71.861 -19.027 1.00 19.03 114 CYS A N 1
ATOM 794 C CA . CYS A 1 138 ? -13.332 73.225 -19.510 1.00 19.57 114 CYS A CA 1
ATOM 795 C C . CYS A 1 138 ? -13.815 74.195 -18.428 1.00 20.06 114 CYS A C 1
ATOM 796 O O . CYS A 1 138 ? -13.647 75.413 -18.563 1.00 20.29 114 CYS A O 1
ATOM 799 N N . GLY A 1 139 ? -14.456 73.680 -17.380 1.00 19.38 115 GLY A N 1
ATOM 800 C CA . GLY A 1 139 ? -14.816 74.477 -16.221 1.00 20.00 115 GLY A CA 1
ATOM 801 C C . GLY A 1 139 ? -13.650 74.829 -15.319 1.00 19.81 115 GLY A C 1
ATOM 802 O O . GLY A 1 139 ? -13.596 75.937 -14.761 1.00 21.41 115 GLY A O 1
ATOM 803 N N . LEU A 1 140 ? -12.712 73.897 -15.150 1.00 19.68 116 LEU A N 1
ATOM 804 C CA . LEU A 1 140 ? -11.551 74.111 -14.282 1.00 19.73 116 LEU A CA 1
ATOM 805 C C . LEU A 1 140 ? -10.380 74.792 -14.991 1.00 19.56 116 LEU A C 1
ATOM 806 O O . LEU A 1 140 ? -9.485 75.338 -14.350 1.00 20.67 116 LEU A O 1
ATOM 811 N N . GLY A 1 141 ? -10.365 74.722 -16.318 1.00 18.55 117 GLY A N 1
ATOM 812 C CA . GLY A 1 141 ? -9.255 75.241 -17.109 1.00 18.66 117 GLY A CA 1
ATOM 813 C C . GLY A 1 141 ? -9.503 74.787 -18.531 1.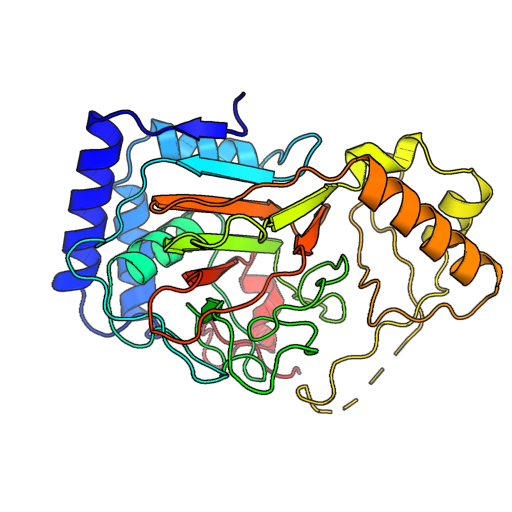00 18.63 117 GLY A C 1
ATOM 814 O O . GLY A 1 141 ? -10.472 75.221 -19.143 1.00 19.20 117 GLY A O 1
ATOM 815 N N . ASP A 1 142 ? -8.628 73.932 -19.053 1.00 17.96 118 ASP A N 1
ATOM 816 C CA . ASP A 1 142 ? -8.846 73.255 -20.336 1.00 18.11 118 ASP A CA 1
ATOM 817 C C . ASP A 1 142 ? -8.296 71.854 -20.244 1.00 17.82 118 ASP A C 1
ATOM 818 O O . ASP A 1 142 ? -7.379 71.590 -19.474 1.00 17.33 118 ASP A O 1
ATOM 823 N N . PRO A 1 143 ? -8.851 70.929 -21.036 1.00 17.25 119 PRO A N 1
ATOM 824 C CA . PRO A 1 143 ? -8.252 69.610 -21.060 1.00 17.16 119 PRO A CA 1
ATOM 825 C C . PRO A 1 143 ? -6.931 69.640 -21.807 1.00 17.45 119 PRO A C 1
ATOM 826 O O . PRO A 1 143 ? -6.699 70.522 -22.621 1.00 17.89 119 PRO A O 1
ATOM 830 N N . GLY A 1 144 ? -6.087 68.658 -21.527 1.00 17.00 120 GLY A N 1
ATOM 831 C CA . GLY A 1 144 ? -4.830 68.503 -22.230 1.00 17.60 120 GLY A CA 1
ATOM 832 C C . GLY A 1 144 ? -4.334 67.077 -22.157 1.00 17.73 120 GLY A C 1
ATOM 833 O O . GLY A 1 144 ? -4.739 66.299 -21.295 1.00 17.36 120 GLY A O 1
ATOM 834 N N . ALA A 1 145 ? -3.450 66.730 -23.080 1.00 17.70 121 ALA A N 1
ATOM 835 C CA . ALA A 1 145 ? -2.804 65.419 -23.069 1.00 17.68 121 ALA A CA 1
ATOM 836 C C . ALA A 1 145 ? -1.446 65.518 -23.729 1.00 17.83 121 ALA A C 1
ATOM 837 O O . ALA A 1 145 ? -1.106 66.547 -24.294 1.00 18.06 121 ALA A O 1
ATOM 839 N N . PHE A 1 146 ? -0.669 64.443 -23.617 1.00 17.66 122 PHE A N 1
ATOM 840 C CA . PHE A 1 146 ? 0.724 64.436 -24.054 1.00 18.18 122 PHE A CA 1
ATOM 841 C C . PHE A 1 146 ? 0.874 63.409 -25.153 1.00 17.56 122 PHE A C 1
ATOM 842 O O . PHE A 1 146 ? 0.466 62.272 -24.986 1.00 18.15 122 PHE A O 1
ATOM 850 N N . LEU A 1 147 ? 1.460 63.819 -26.277 1.00 18.03 123 LEU A N 1
ATOM 851 C CA . LEU A 1 147 ? 1.517 62.944 -27.453 1.00 18.39 123 LEU A CA 1
ATOM 852 C C . LEU A 1 147 ? 2.127 61.557 -27.149 1.00 18.45 123 LEU A C 1
ATOM 853 O O . LEU A 1 147 ? 1.611 60.525 -27.617 1.00 18.99 123 LEU A O 1
ATOM 858 N N . PRO A 1 148 ? 3.224 61.504 -26.373 1.00 18.91 124 PRO A N 1
ATOM 859 C CA . PRO A 1 148 ? 3.819 60.191 -26.073 1.00 19.24 124 PRO A CA 1
ATOM 860 C C . PRO A 1 148 ? 3.101 59.289 -25.067 1.00 19.63 124 PRO A C 1
ATOM 861 O O . PRO A 1 148 ? 3.568 58.166 -24.812 1.00 19.58 124 PRO A O 1
ATOM 865 N N . GLU A 1 149 ? 1.990 59.756 -24.497 1.00 20.40 125 GLU A N 1
ATOM 866 C CA . GLU A 1 149 ? 1.252 58.989 -23.493 1.00 21.01 125 GLU A CA 1
ATOM 867 C C . GLU A 1 149 ? -0.203 58.804 -23.948 1.00 20.16 125 GLU A C 1
ATOM 868 O O . GLU A 1 149 ? -0.935 59.781 -24.137 1.00 19.64 125 GLU A O 1
ATOM 874 N N . LYS A 1 150 ? -0.603 57.547 -24.157 1.00 20.21 126 LYS A N 1
ATOM 875 C CA A LYS A 1 150 ? -1.953 57.238 -24.629 0.50 20.23 126 LYS A CA 1
ATOM 876 C CA B LYS A 1 150 ? -1.937 57.205 -24.654 0.50 20.40 126 LYS A CA 1
ATOM 877 C C . LYS A 1 150 ? -2.262 57.982 -25.941 1.00 19.98 126 LYS A C 1
ATOM 878 O O . LYS A 1 150 ? -3.408 58.391 -26.201 1.00 20.39 126 LYS A O 1
ATOM 889 N N . ASN A 1 151 ? -1.234 58.169 -26.765 1.00 19.96 127 ASN A N 1
ATOM 890 C CA . ASN A 1 151 ? -1.361 58.806 -28.072 1.00 19.77 127 ASN A CA 1
ATOM 891 C C . ASN A 1 151 ? -2.035 60.184 -28.025 1.00 19.32 127 ASN A C 1
ATOM 892 O O . ASN A 1 151 ? -2.663 60.622 -28.985 1.00 20.49 127 ASN A O 1
ATOM 897 N N . GLY A 1 152 ? -1.863 60.886 -26.906 1.00 18.92 128 GLY A N 1
ATOM 898 C CA . GLY A 1 152 ? -2.383 62.236 -26.770 1.00 18.57 128 GLY A CA 1
ATOM 899 C C . GLY A 1 152 ? -3.888 62.350 -26.646 1.00 18.27 128 GLY A C 1
ATOM 900 O O . GLY A 1 152 ? -4.422 63.447 -26.754 1.00 18.06 128 GLY A O 1
ATOM 901 N N . ALA A 1 153 ? -4.572 61.233 -26.389 1.00 18.02 129 ALA A N 1
ATOM 902 C CA . ALA A 1 153 ? -6.039 61.258 -26.265 1.00 17.70 129 ALA A CA 1
ATOM 903 C C . ALA A 1 153 ? -6.458 62.060 -25.039 1.00 17.24 129 ALA A C 1
ATOM 904 O O . ALA A 1 153 ? -5.853 61.955 -23.980 1.00 17.36 129 ALA A O 1
ATOM 906 N N . LEU A 1 154 ? -7.513 62.855 -25.180 1.00 17.45 130 LEU A N 1
ATOM 907 C CA . LEU A 1 154 ? -7.993 63.649 -24.047 1.00 17.72 130 LEU A CA 1
ATOM 908 C C . LEU A 1 154 ? -8.699 62.833 -22.985 1.00 18.08 130 LEU A C 1
ATOM 909 O O . LEU A 1 154 ? -8.717 63.236 -21.823 1.00 18.02 130 LEU A O 1
ATOM 914 N N . VAL A 1 155 ? -9.282 61.700 -23.374 1.00 17.99 131 VAL A N 1
ATOM 915 C CA . VAL A 1 155 ? -10.011 60.837 -22.450 1.00 18.32 131 VAL A CA 1
ATOM 916 C C . VAL A 1 155 ? -9.398 59.438 -22.519 1.00 18.23 131 VAL A C 1
ATOM 917 O O . VAL A 1 155 ? -9.502 58.756 -23.552 1.00 18.59 131 VAL A O 1
ATOM 921 N N . GLN A 1 156 ? -8.785 59.007 -21.418 1.00 19.03 132 GLN A N 1
ATOM 922 C CA . GLN A 1 156 ? -7.948 57.802 -21.403 1.00 19.58 132 GLN A CA 1
ATOM 923 C C . GLN A 1 156 ? -8.524 56.769 -20.447 1.00 19.36 132 GLN A C 1
ATOM 924 O O . GLN A 1 156 ? -8.994 57.109 -19.360 1.00 19.89 132 GLN A O 1
ATOM 930 N N . ASP A 1 157 ? -8.468 55.503 -20.841 1.00 19.56 133 ASP A N 1
ATOM 931 C CA . ASP A 1 157 ? -9.007 54.434 -20.014 1.00 19.93 133 ASP A CA 1
ATOM 932 C C . ASP A 1 157 ? -7.999 53.976 -18.980 1.00 19.93 133 ASP A C 1
ATOM 933 O O . ASP A 1 157 ? -6.790 53.875 -19.255 1.00 20.22 133 ASP A O 1
ATOM 938 N N . VAL A 1 158 ? -8.498 53.715 -17.775 1.00 19.71 134 VAL A N 1
ATOM 939 C CA . VAL A 1 158 ? -7.703 53.088 -16.724 1.00 20.29 134 VAL A CA 1
ATOM 940 C C . VAL A 1 158 ? -8.328 51.709 -16.488 1.00 20.42 134 VAL A C 1
ATOM 941 O O . VAL A 1 158 ? -9.386 51.596 -15.851 1.00 21.00 134 VAL A O 1
ATOM 945 N N . VAL A 1 159 ? -7.699 50.671 -17.054 1.00 20.44 135 VAL A N 1
ATOM 946 C CA . VAL A 1 159 ? -8.227 49.302 -17.065 1.00 20.80 135 VAL A CA 1
ATOM 947 C C . VAL A 1 159 ? -7.067 48.322 -16.992 1.00 21.25 135 VAL A C 1
ATOM 948 O O . VAL A 1 159 ? -6.009 48.576 -17.572 1.00 21.63 135 VAL A O 1
ATOM 952 N N . PRO A 1 160 ? -7.245 47.206 -16.272 1.00 20.92 136 PRO A N 1
ATOM 953 C CA . PRO A 1 160 ? -6.134 46.259 -16.164 1.00 21.08 136 PRO A CA 1
ATOM 954 C C . PRO A 1 160 ? -5.949 45.432 -17.428 1.00 21.27 136 PRO A C 1
ATOM 955 O O . PRO A 1 160 ? -6.930 44.989 -18.014 1.00 21.53 136 PRO A O 1
ATOM 959 N N . VAL A 1 161 ? -4.693 45.206 -17.822 1.00 21.41 137 VAL A N 1
ATOM 960 C CA . VAL A 1 161 ? -4.371 44.478 -19.047 1.00 21.96 137 VAL A CA 1
ATOM 961 C C . VAL A 1 161 ? -3.526 43.244 -18.722 1.00 21.88 137 VAL A C 1
ATOM 962 O O . VAL A 1 161 ? -2.520 43.367 -18.016 1.00 21.58 137 VAL A O 1
ATOM 966 N N . PRO A 1 162 ? -3.924 42.059 -19.231 1.00 22.70 138 PRO A N 1
ATOM 967 C CA . PRO A 1 162 ? -3.124 40.853 -19.000 1.00 23.58 138 PRO A CA 1
ATOM 968 C C . PRO A 1 162 ? -1.668 41.017 -19.409 1.00 24.19 138 PRO A C 1
ATOM 969 O O . PRO A 1 162 ? -1.381 41.506 -20.498 1.00 24.49 138 PRO A O 1
ATOM 973 N N . GLY A 1 163 ? -0.762 40.618 -18.525 1.00 24.66 139 GLY A N 1
ATOM 974 C CA . GLY A 1 163 ? 0.671 40.732 -18.773 1.00 25.13 139 GLY A CA 1
ATOM 975 C C . GLY A 1 163 ? 1.293 42.031 -18.303 1.00 25.48 139 GLY A C 1
ATOM 976 O O . GLY A 1 163 ? 2.520 42.144 -18.236 1.00 26.26 139 GLY A O 1
ATOM 977 N N . MET A 1 164 ? 0.458 43.016 -17.971 1.00 25.60 140 MET A N 1
ATOM 978 C CA . MET A 1 164 ? 0.936 44.327 -17.532 1.00 26.10 140 MET A CA 1
ATOM 979 C C . MET A 1 164 ? 0.780 44.526 -16.029 1.00 26.29 140 MET A C 1
ATOM 980 O O . MET A 1 164 ? 0.883 45.649 -15.543 1.00 25.52 140 MET A O 1
ATOM 985 N N . GLU A 1 165 ? 0.555 43.438 -15.298 1.00 26.83 141 GLU A N 1
ATOM 986 C CA . GLU A 1 165 ? 0.271 43.512 -13.862 1.00 27.74 141 GLU A CA 1
ATOM 987 C C . GLU A 1 165 ? 1.288 44.340 -13.074 1.00 28.44 141 GLU A C 1
ATOM 988 O O . GLU A 1 165 ? 0.904 45.094 -12.183 1.00 28.10 141 GLU A O 1
ATOM 994 N N . GLU A 1 166 ? 2.572 44.209 -13.408 1.00 29.35 142 GLU A N 1
ATOM 995 C CA . GLU A 1 166 ? 3.644 44.864 -12.654 1.00 30.32 142 GLU A CA 1
ATOM 996 C C . GLU A 1 166 ? 3.945 46.289 -13.106 1.00 30.73 142 GLU A C 1
ATOM 997 O O . GLU A 1 166 ? 4.842 46.929 -12.556 1.00 31.49 142 GLU A O 1
ATOM 1003 N N . PHE A 1 167 ? 3.204 46.785 -14.091 1.00 30.93 143 PHE A N 1
ATOM 1004 C CA . PHE A 1 167 ? 3.439 48.115 -14.651 1.00 30.84 143 PHE A CA 1
ATOM 1005 C C . PHE A 1 167 ? 2.991 49.199 -13.681 1.00 30.74 143 PHE A C 1
ATOM 1006 O O . PHE A 1 167 ? 1.891 49.115 -13.124 1.00 30.17 143 PHE A O 1
ATOM 1014 N N . GLN A 1 168 ? 3.840 50.214 -13.490 1.00 29.94 144 GLN A N 1
ATOM 1015 C CA . GLN A 1 168 ? 3.487 51.396 -12.697 1.00 29.85 144 GLN A CA 1
ATOM 1016 C C . GLN A 1 168 ? 2.723 52.382 -13.574 1.00 29.77 144 GLN A C 1
ATOM 1017 O O . GLN A 1 168 ? 3.263 53.415 -14.002 1.00 30.31 144 GLN A O 1
ATOM 1023 N N . GLY A 1 169 ? 1.468 52.049 -13.853 1.00 29.43 145 GLY A N 1
ATOM 1024 C CA . GLY A 1 169 ? 0.622 52.849 -14.721 1.00 29.15 145 GLY A CA 1
ATOM 1025 C C . GLY A 1 169 ? -0.774 52.287 -14.903 1.00 28.86 145 GLY A C 1
ATOM 1026 O O . GLY A 1 169 ? -1.166 51.341 -14.205 1.00 28.05 145 GLY A O 1
ATOM 1027 N N . ASN A 1 170 ? -1.511 52.869 -15.850 1.00 28.58 146 ASN A N 1
ATOM 1028 C CA . ASN A 1 170 ? -2.936 52.573 -16.085 1.00 28.29 146 ASN A CA 1
ATOM 1029 C C . ASN A 1 170 ? -3.286 51.105 -16.143 1.00 27.85 146 ASN A C 1
ATOM 1030 O O . ASN A 1 170 ? -4.294 50.692 -15.576 1.00 27.68 146 ASN A O 1
ATOM 1035 N N . ALA A 1 171 ? -2.460 50.332 -16.844 1.00 26.60 147 ALA A N 1
ATOM 1036 C CA . ALA A 1 171 ? -2.753 48.935 -17.142 1.00 26.03 147 ALA A CA 1
ATOM 1037 C C . ALA A 1 171 ? -2.369 47.964 -16.019 1.00 24.91 147 ALA A C 1
ATOM 1038 O O . ALA A 1 171 ? -2.683 46.777 -16.094 1.00 24.14 147 ALA A O 1
ATOM 1040 N N . GLY A 1 172 ? -1.707 48.456 -14.981 1.00 24.48 148 GLY A N 1
ATOM 1041 C CA . GLY A 1 172 ? -1.204 47.584 -13.921 1.00 24.55 148 GLY A CA 1
ATOM 1042 C C . GLY A 1 172 ? -2.237 47.272 -12.853 1.00 24.34 148 GLY A C 1
ATOM 1043 O O . GLY A 1 172 ? -3.302 47.892 -12.784 1.00 24.13 148 GLY A O 1
ATOM 1044 N N . SER A 1 173 ? -1.916 46.278 -12.034 1.00 24.05 149 SER A N 1
ATOM 1045 C CA . SER A 1 173 ? -2.752 45.933 -10.881 1.00 23.99 149 SER A CA 1
ATOM 1046 C C . SER A 1 173 ? -1.942 45.616 -9.619 1.00 24.13 149 SER A C 1
ATOM 1047 O O . SER A 1 173 ? -2.502 45.243 -8.591 1.00 25.47 149 SER A O 1
ATOM 1050 N N . THR A 1 174 ? -0.626 45.765 -9.696 1.00 23.92 150 THR A N 1
ATOM 1051 C CA . THR A 1 174 ? 0.222 45.740 -8.523 1.00 23.83 150 THR A CA 1
ATOM 1052 C C . THR A 1 174 ? 0.113 47.108 -7.848 1.00 23.31 150 THR A C 1
ATOM 1053 O O . THR A 1 174 ? -0.405 48.056 -8.428 1.00 23.01 150 THR A O 1
ATOM 1057 N N . LEU A 1 175 ? 0.591 47.214 -6.621 1.00 23.11 151 LEU A N 1
ATOM 1058 C CA . LEU A 1 175 ? 0.560 48.491 -5.924 1.00 22.99 151 LEU A CA 1
ATOM 1059 C C . LEU A 1 175 ? 1.203 49.586 -6.781 1.00 22.47 151 LEU A C 1
ATOM 1060 O O . LEU A 1 175 ? 2.342 49.438 -7.246 1.00 23.06 151 LEU A O 1
ATOM 1065 N N . LEU A 1 176 ? 0.457 50.675 -6.982 1.00 21.98 152 LEU A N 1
ATOM 1066 C CA . LEU A 1 176 ? 0.909 51.817 -7.759 1.00 21.86 152 LEU A CA 1
ATOM 1067 C C . LEU A 1 176 ? 1.443 52.845 -6.773 1.00 21.69 152 LEU A C 1
ATOM 1068 O O . LEU A 1 176 ? 0.687 53.413 -5.982 1.00 22.23 152 LEU A O 1
ATOM 1073 N N A THR A 1 177 ? 2.755 53.063 -6.809 0.50 21.70 153 THR A N 1
ATOM 1074 N N B THR A 1 177 ? 2.744 53.091 -6.845 0.50 21.48 153 THR A N 1
ATOM 1075 C CA A THR A 1 177 ? 3.438 53.911 -5.827 0.50 21.57 153 THR A CA 1
ATOM 1076 C CA B THR A 1 177 ? 3.424 53.940 -5.880 0.50 21.24 153 THR A CA 1
ATOM 1077 C C A THR A 1 177 ? 3.067 55.388 -6.003 0.50 20.94 153 THR A C 1
ATOM 1078 C C B THR A 1 177 ? 2.927 55.378 -5.983 0.50 20.73 153 THR A C 1
ATOM 1079 O O A THR A 1 177 ? 2.828 55.847 -7.128 0.50 20.93 153 THR A O 1
ATOM 1080 O O B THR A 1 177 ? 2.433 55.799 -7.034 0.50 20.89 153 THR A O 1
ATOM 1087 N N . PHE A 1 178 ? 3.036 56.121 -4.888 1.00 20.19 154 PHE A N 1
ATOM 1088 C CA . PHE A 1 178 ? 2.649 57.537 -4.878 1.00 19.96 154 PHE A CA 1
ATOM 1089 C C . PHE A 1 178 ? 3.472 58.382 -5.834 1.00 19.57 154 PHE A C 1
ATOM 1090 O O . PHE A 1 178 ? 4.699 58.279 -5.875 1.00 19.22 154 PHE A O 1
ATOM 1098 N N . HIS A 1 179 ? 2.779 59.249 -6.572 1.00 18.74 155 HIS A N 1
ATOM 1099 C CA . HIS A 1 179 ? 3.427 60.151 -7.509 1.00 19.20 155 HIS A CA 1
ATOM 1100 C C . HIS A 1 179 ? 2.522 61.319 -7.867 1.00 19.02 155 HIS A C 1
ATOM 1101 O O . HIS A 1 179 ? 1.294 61.214 -7.823 1.00 19.05 155 HIS A O 1
ATOM 1108 N N . ASN A 1 180 ? 3.156 62.431 -8.229 1.00 18.70 156 ASN A N 1
ATOM 1109 C CA . ASN A 1 180 ? 2.493 63.469 -9.014 1.00 18.78 156 ASN A CA 1
ATOM 1110 C C . ASN A 1 180 ? 2.454 62.972 -10.452 1.00 18.85 156 ASN A C 1
ATOM 1111 O O . ASN A 1 180 ? 3.422 62.365 -10.921 1.00 18.87 156 ASN A O 1
ATOM 1116 N N . GLU A 1 181 ? 1.335 63.197 -11.130 1.00 19.64 157 GLU A N 1
ATOM 1117 C CA . GLU A 1 181 ? 1.202 62.804 -12.528 1.00 20.31 157 GLU A CA 1
ATOM 1118 C C . GLU A 1 181 ? 2.224 63.547 -13.383 1.00 19.87 157 GLU A C 1
ATOM 1119 O O . GLU A 1 181 ? 2.304 64.769 -13.333 1.00 18.66 157 GLU A O 1
ATOM 1125 N N . ASN A 1 182 ? 2.990 62.789 -14.163 1.00 20.38 158 ASN A N 1
ATOM 1126 C CA . ASN A 1 182 ? 3.976 63.319 -15.096 1.00 20.96 158 ASN A CA 1
ATOM 1127 C C . ASN A 1 182 ? 4.886 64.330 -14.409 1.00 20.56 158 ASN A C 1
ATOM 1128 O O . ASN A 1 182 ? 5.130 65.421 -14.923 1.00 21.31 158 ASN A O 1
ATOM 1133 N N . ALA A 1 183 ? 5.410 63.932 -13.245 1.00 20.73 159 ALA A N 1
ATOM 1134 C CA . ALA A 1 183 ? 6.215 64.805 -12.393 1.00 20.98 159 ALA A CA 1
ATOM 1135 C C . ALA A 1 183 ? 7.395 65.436 -13.133 1.00 21.44 159 ALA A C 1
ATOM 1136 O O . ALA A 1 183 ? 7.766 66.577 -12.856 1.00 22.14 159 ALA A O 1
ATOM 1138 N N . PHE A 1 184 ? 7.975 64.702 -14.078 1.00 21.32 160 PHE A N 1
ATOM 1139 C CA . PHE A 1 184 ? 9.113 65.195 -14.859 1.00 21.46 160 PHE A CA 1
ATOM 1140 C C . PHE A 1 184 ? 8.795 66.409 -15.726 1.00 21.77 160 PHE A C 1
ATOM 1141 O O . PHE A 1 184 ? 9.707 67.129 -16.123 1.00 22.59 160 PHE A O 1
ATOM 1149 N N . HIS A 1 185 ? 7.524 66.604 -16.070 1.00 20.97 161 HIS A N 1
ATOM 1150 C CA . HIS A 1 185 ? 7.164 67.531 -17.151 1.00 21.01 161 HIS A CA 1
ATOM 1151 C C . HIS A 1 185 ? 6.856 68.936 -16.636 1.00 21.17 161 HIS A C 1
ATOM 1152 O O . HIS A 1 185 ? 6.119 69.103 -15.661 1.00 20.08 161 HIS A O 1
ATOM 1159 N N . GLU A 1 186 ? 7.428 69.934 -17.306 1.00 22.26 162 GLU A N 1
ATOM 1160 C CA . GLU A 1 186 ? 7.206 71.348 -16.984 1.00 22.97 162 GLU A CA 1
ATOM 1161 C C . GLU A 1 186 ? 5.730 71.733 -16.988 1.00 22.26 162 GLU A C 1
ATOM 1162 O O . GLU A 1 186 ? 5.303 72.579 -16.204 1.00 22.92 162 GLU A O 1
ATOM 1168 N N . HIS A 1 187 ? 4.963 71.125 -17.888 1.00 21.32 163 HIS A N 1
ATOM 1169 C CA . HIS A 1 187 ? 3.535 71.403 -18.028 1.00 20.64 163 HIS A CA 1
ATOM 1170 C C . HIS A 1 187 ? 2.707 70.197 -17.645 1.00 20.25 163 HIS A C 1
ATOM 1171 O O . HIS A 1 187 ? 1.686 69.904 -18.261 1.00 19.20 163 HIS A O 1
ATOM 1178 N N . ARG A 1 188 ? 3.141 69.517 -16.592 1.00 18.88 164 ARG A N 1
ATOM 1179 C CA . ARG A 1 188 ? 2.385 68.400 -16.047 1.00 19.44 164 ARG A CA 1
ATOM 1180 C C . ARG A 1 188 ? 0.968 68.839 -15.662 1.00 18.57 164 ARG A C 1
ATOM 1181 O O . ARG A 1 188 ? 0.713 70.019 -15.432 1.00 19.40 164 ARG A O 1
ATOM 1189 N N . PRO A 1 189 ? 0.025 67.884 -15.612 1.00 18.63 165 PRO A N 1
ATOM 1190 C CA . PRO A 1 189 ? -1.341 68.270 -15.294 1.00 18.53 165 PRO A CA 1
ATOM 1191 C C . PRO A 1 189 ?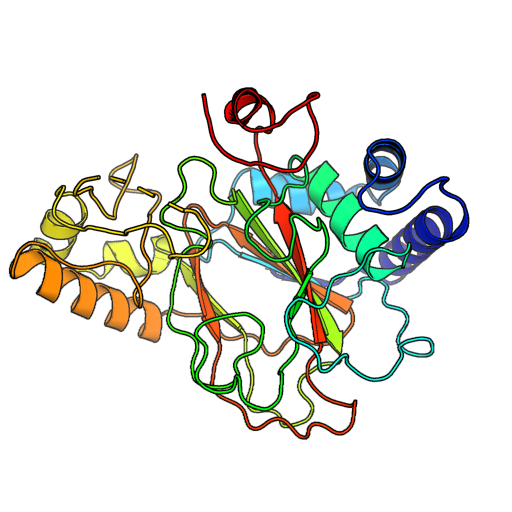 -1.440 69.082 -14.013 1.00 18.26 165 PRO A C 1
ATOM 1192 O O . PRO A 1 189 ? -0.738 68.795 -13.039 1.00 18.68 165 PRO A O 1
ATOM 1196 N N . ASP A 1 190 ? -2.332 70.064 -13.999 1.00 17.65 166 ASP A N 1
ATOM 1197 C CA . ASP A 1 190 ? -2.660 70.796 -12.775 1.00 17.84 166 ASP A CA 1
ATOM 1198 C C . ASP A 1 190 ? -3.697 70.042 -11.960 1.00 18.28 166 ASP A C 1
ATOM 1199 O O . ASP A 1 190 ? -3.571 69.957 -10.736 1.00 17.62 166 ASP A O 1
ATOM 1204 N N . PHE A 1 191 ? -4.701 69.477 -12.631 1.00 17.92 167 PHE A N 1
ATOM 1205 C CA . PHE A 1 191 ? -5.634 68.528 -12.005 1.00 17.69 167 PHE A CA 1
ATOM 1206 C C . PHE A 1 191 ? -5.657 67.231 -12.789 1.00 17.90 167 PHE A C 1
ATOM 1207 O O . PHE A 1 191 ? -5.533 67.245 -14.022 1.00 17.75 167 PHE A O 1
ATOM 1215 N N . VAL A 1 192 ? -5.857 66.122 -12.075 1.00 17.89 168 VAL A N 1
ATOM 1216 C CA . VAL A 1 192 ? -6.124 64.825 -12.684 1.00 17.77 168 VAL A CA 1
ATOM 1217 C C . VAL A 1 192 ? -7.529 64.405 -12.274 1.00 18.04 168 VAL A C 1
ATOM 1218 O O . VAL A 1 192 ? -7.841 64.374 -11.078 1.00 17.98 168 VAL A O 1
ATOM 1222 N N . MET A 1 193 ? -8.375 64.142 -13.269 1.00 18.11 169 MET A N 1
ATOM 1223 C CA . MET A 1 193 ? -9.764 63.744 -13.046 1.00 18.29 169 MET A CA 1
ATOM 1224 C C . MET A 1 193 ? -9.950 62.287 -13.401 1.00 18.18 169 MET A C 1
ATOM 1225 O O . MET A 1 193 ? -9.524 61.854 -14.474 1.00 18.15 169 MET A O 1
ATOM 1230 N N . LEU A 1 194 ? -10.590 61.542 -12.495 1.00 18.59 170 LEU A N 1
ATOM 1231 C CA . LEU A 1 194 ? -10.864 60.130 -12.682 1.00 18.50 170 LEU A CA 1
ATOM 1232 C C . LEU A 1 194 ? -12.360 59.883 -12.515 1.00 18.40 170 LEU A C 1
ATOM 1233 O O . LEU A 1 194 ? -12.895 60.046 -11.408 1.00 18.45 170 LEU A O 1
ATOM 1238 N N . LEU A 1 195 ? -13.026 59.526 -13.611 1.00 18.17 171 LEU A N 1
ATOM 1239 C CA . LEU A 1 195 ? -14.458 59.213 -13.595 1.00 18.19 171 LEU A CA 1
ATOM 1240 C C . LEU A 1 195 ? -14.629 57.701 -13.575 1.00 18.49 171 LEU A C 1
ATOM 1241 O O . LEU A 1 195 ? -14.121 57.003 -14.453 1.00 18.04 171 LEU A O 1
ATOM 1246 N N . CYS A 1 196 ? -15.359 57.198 -12.587 1.00 18.95 172 CYS A N 1
ATOM 1247 C CA . CYS A 1 196 ? -15.561 55.761 -12.472 1.00 18.87 172 CYS A CA 1
ATOM 1248 C C . CYS A 1 196 ? -16.749 55.313 -13.314 1.00 19.02 172 CYS A C 1
ATOM 1249 O O . CYS A 1 196 ? -17.868 55.788 -13.134 1.00 18.76 172 CYS A O 1
ATOM 1252 N N . LEU A 1 197 ? -16.489 54.395 -14.236 1.00 19.56 173 LEU A N 1
ATOM 1253 C CA . LEU A 1 197 ? -17.542 53.778 -15.038 1.00 19.75 173 LEU A CA 1
ATOM 1254 C C . LEU A 1 197 ? -18.006 52.458 -14.431 1.00 20.17 173 LEU A C 1
ATOM 1255 O O . LEU A 1 197 ? -19.191 52.143 -14.434 1.00 20.22 173 LEU A O 1
ATOM 1260 N N . ARG A 1 198 ? -17.054 51.690 -13.920 1.00 19.74 174 ARG A N 1
ATOM 1261 C CA . ARG A 1 198 ? -17.344 50.392 -13.324 1.00 19.78 174 ARG A CA 1
ATOM 1262 C C . ARG A 1 198 ? -16.389 50.229 -12.147 1.00 19.79 174 ARG A C 1
ATOM 1263 O O . ARG A 1 198 ? -15.184 50.413 -12.298 1.00 20.08 174 ARG A O 1
ATOM 1271 N N . ALA A 1 199 ? -16.926 49.929 -10.969 1.00 19.39 175 ALA A N 1
ATOM 1272 C CA . ALA A 1 199 ? -16.107 49.721 -9.789 1.00 19.28 175 ALA A CA 1
ATOM 1273 C C . ALA A 1 199 ? -15.319 48.419 -9.898 1.00 19.25 175 ALA A C 1
ATOM 1274 O O . ALA A 1 199 ? -15.697 47.515 -10.628 1.00 19.10 175 ALA A O 1
ATOM 1276 N N . ASP A 1 200 ? -14.212 48.337 -9.167 1.00 19.41 176 ASP A N 1
ATOM 1277 C CA . ASP A 1 200 ? -13.512 47.061 -8.987 1.00 18.90 176 ASP A CA 1
ATOM 1278 C C . ASP A 1 200 ? -14.434 46.106 -8.247 1.00 19.32 176 ASP A C 1
ATOM 1279 O O . ASP A 1 200 ? -14.704 46.324 -7.073 1.00 19.62 176 ASP A O 1
ATOM 1284 N N . PRO A 1 201 ? -14.899 45.036 -8.912 1.00 18.42 177 PRO A N 1
ATOM 1285 C CA . PRO A 1 201 ? -15.833 44.144 -8.233 1.00 18.59 177 PRO A CA 1
ATOM 1286 C C . PRO A 1 201 ? -15.201 43.327 -7.108 1.00 18.62 177 PRO A C 1
ATOM 1287 O O . PRO A 1 201 ? -15.939 42.773 -6.283 1.00 19.23 177 PRO A O 1
ATOM 1291 N N . THR A 1 202 ? -13.872 43.228 -7.084 1.00 18.28 178 THR A N 1
ATOM 1292 C CA . THR A 1 202 ? -13.192 42.348 -6.136 1.00 18.64 178 THR A CA 1
ATOM 1293 C C . THR A 1 202 ? -13.055 42.965 -4.749 1.00 18.31 178 THR A C 1
ATOM 1294 O O . THR A 1 202 ? -12.781 42.242 -3.786 1.00 19.20 178 THR A O 1
ATOM 1298 N N . GLY A 1 203 ? -13.221 44.283 -4.650 1.00 18.67 179 GLY A N 1
ATOM 1299 C CA . GLY A 1 203 ? -13.165 44.985 -3.371 1.00 19.21 179 GLY A CA 1
ATOM 1300 C C . GLY A 1 203 ? -11.779 45.380 -2.864 1.00 19.32 179 GLY A C 1
ATOM 1301 O O . GLY A 1 203 ? -11.661 45.962 -1.778 1.00 19.59 179 GLY A O 1
ATOM 1302 N N . ARG A 1 204 ? -10.726 45.066 -3.615 1.00 19.55 180 ARG A N 1
ATOM 1303 C CA . ARG A 1 204 ? -9.361 45.330 -3.148 1.00 20.06 180 ARG A CA 1
ATOM 1304 C C . ARG A 1 204 ? -8.723 46.608 -3.696 1.00 20.31 180 ARG A C 1
ATOM 1305 O O . ARG A 1 204 ? -7.794 47.123 -3.078 1.00 20.24 180 ARG A O 1
ATOM 1313 N N . ALA A 1 205 ? -9.183 47.097 -4.849 1.00 19.70 181 ALA A N 1
ATOM 1314 C CA . ALA A 1 205 ? -8.615 48.304 -5.455 1.00 20.11 181 ALA A CA 1
ATOM 1315 C C . ALA A 1 205 ? -9.188 49.563 -4.815 1.00 20.39 181 ALA A C 1
ATOM 1316 O O . ALA A 1 205 ? -10.404 49.699 -4.669 1.00 22.04 181 ALA A O 1
ATOM 1318 N N . GLY A 1 206 ? -8.310 50.488 -4.455 1.00 19.74 182 GLY A N 1
ATOM 1319 C CA . GLY A 1 206 ? -8.719 51.821 -4.042 1.00 19.76 182 GLY A CA 1
ATOM 1320 C C . GLY A 1 206 ? -7.712 52.858 -4.508 1.00 20.06 182 GLY A C 1
ATOM 1321 O O . GLY A 1 206 ? -6.506 52.617 -4.515 1.00 20.83 182 GLY A O 1
ATOM 1322 N N . LEU A 1 207 ? -8.231 54.013 -4.905 1.00 19.84 183 LEU A N 1
ATOM 1323 C CA . LEU A 1 207 ? -7.407 55.177 -5.189 1.00 19.41 183 LEU A CA 1
ATOM 1324 C C . LEU A 1 207 ? -6.885 55.707 -3.867 1.00 19.31 183 LEU A C 1
ATOM 1325 O O . LEU A 1 207 ? -7.644 55.841 -2.911 1.00 19.47 183 LEU A O 1
ATOM 1330 N N . ARG A 1 208 ? -5.595 56.030 -3.822 1.00 18.73 184 ARG A N 1
ATOM 1331 C CA . ARG A 1 208 ? -5.008 56.652 -2.639 1.00 19.16 184 ARG A CA 1
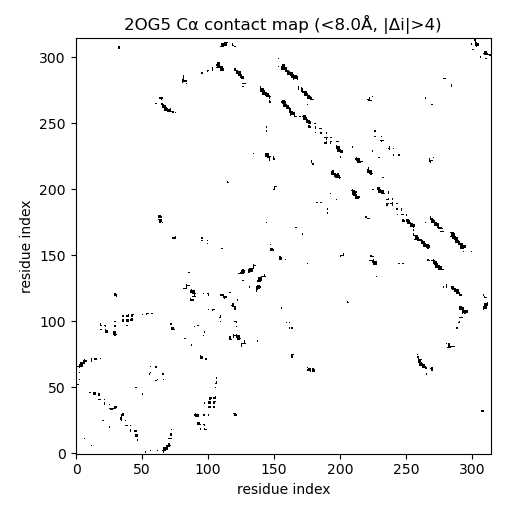ATOM 1332 C C . ARG A 1 208 ? -4.512 58.041 -3.004 1.00 18.87 184 ARG A C 1
ATOM 1333 O O . ARG A 1 208 ? -3.818 58.201 -4.013 1.00 19.05 184 ARG A O 1
ATOM 1341 N N . THR A 1 209 ? -4.878 59.043 -2.208 1.00 18.24 185 THR A N 1
ATOM 1342 C CA . THR A 1 209 ? -4.382 60.417 -2.418 1.00 18.15 185 THR A CA 1
ATOM 1343 C C . THR A 1 209 ? -3.742 60.932 -1.131 1.00 18.25 185 THR A C 1
ATOM 1344 O O . THR A 1 209 ? -4.277 60.722 -0.050 1.00 18.23 185 THR A O 1
ATOM 1348 N N . ALA A 1 210 ? -2.589 61.591 -1.246 1.00 17.86 186 ALA A N 1
ATOM 1349 C CA . ALA A 1 210 ? -1.917 62.169 -0.077 1.00 18.52 186 ALA A CA 1
ATOM 1350 C C . ALA A 1 210 ? -1.422 63.576 -0.382 1.00 18.71 186 ALA A C 1
ATOM 1351 O O . ALA A 1 210 ? -0.725 63.794 -1.366 1.00 19.41 186 ALA A O 1
ATOM 1353 N N . CYS A 1 211 ? -1.775 64.519 0.482 1.00 19.22 187 CYS A N 1
ATOM 1354 C CA . CYS A 1 211 ? -1.512 65.933 0.239 1.00 18.89 187 CYS A CA 1
ATOM 1355 C C . CYS A 1 211 ? -0.347 66.415 1.071 1.00 19.21 187 CYS A C 1
ATOM 1356 O O . CYS A 1 211 ? -0.253 66.104 2.270 1.00 18.83 187 CYS A O 1
ATOM 1359 N N . VAL A 1 212 ? 0.536 67.183 0.442 1.00 19.02 188 VAL A N 1
ATOM 1360 C CA . VAL A 1 212 ? 1.671 67.790 1.145 1.00 19.26 188 VAL A CA 1
ATOM 1361 C C . VAL A 1 212 ? 1.211 68.648 2.334 1.00 19.47 188 VAL A C 1
ATOM 1362 O O . VAL A 1 212 ? 1.954 68.797 3.309 1.00 19.97 188 VAL A O 1
ATOM 1366 N N . ARG A 1 213 ? -0.011 69.179 2.282 1.00 19.22 189 ARG A N 1
ATOM 1367 C CA . ARG A 1 213 ? -0.561 69.974 3.400 1.00 19.79 189 ARG A CA 1
ATOM 1368 C C . ARG A 1 213 ? -0.758 69.169 4.690 1.00 20.08 189 ARG A C 1
ATOM 1369 O O . ARG A 1 213 ? -0.643 69.721 5.791 1.00 20.52 189 ARG A O 1
ATOM 1377 N N . ARG A 1 214 ? -1.080 67.882 4.554 1.00 20.38 190 ARG A N 1
ATOM 1378 C CA . ARG A 1 214 ? -1.218 66.999 5.712 1.00 20.99 190 ARG A CA 1
ATOM 1379 C C . ARG A 1 214 ? 0.127 66.590 6.267 1.00 21.52 190 ARG A C 1
ATOM 1380 O O . ARG A 1 214 ? 0.237 66.361 7.464 1.00 22.00 190 ARG A O 1
ATOM 1388 N N . VAL A 1 215 ? 1.145 66.462 5.418 1.00 21.91 191 VAL A N 1
ATOM 1389 C CA . VAL A 1 215 ? 2.413 65.901 5.880 1.00 22.44 191 VAL A CA 1
ATOM 1390 C C . VAL A 1 215 ? 3.471 66.924 6.268 1.00 22.30 191 VAL A C 1
ATOM 1391 O O . VAL A 1 215 ? 4.250 66.651 7.180 1.00 21.87 191 VAL A O 1
ATOM 1395 N N . LEU A 1 216 ? 3.509 68.084 5.611 1.00 22.34 192 LEU A N 1
ATOM 1396 C CA . LEU A 1 216 ? 4.585 69.057 5.865 1.00 22.33 192 LEU A CA 1
ATOM 1397 C C . LEU A 1 216 ? 4.812 69.349 7.360 1.00 22.84 192 LEU A C 1
ATOM 1398 O O . LEU A 1 216 ? 5.954 69.317 7.806 1.00 22.76 192 LEU A O 1
ATOM 1403 N N . PRO A 1 217 ? 3.738 69.607 8.134 1.00 23.58 193 PRO A N 1
ATOM 1404 C CA . PRO A 1 217 ? 3.945 69.888 9.570 1.00 23.83 193 PRO A CA 1
ATOM 1405 C C . PRO A 1 217 ? 4.474 68.710 10.393 1.00 24.09 193 PRO A C 1
ATOM 1406 O O . PRO A 1 217 ? 4.914 68.917 11.525 1.00 24.96 193 PRO A O 1
ATOM 1410 N N . LEU A 1 218 ? 4.425 67.497 9.844 1.00 23.80 194 LEU A N 1
ATOM 1411 C CA . LEU A 1 218 ? 4.869 66.293 10.560 1.00 24.10 194 LEU A CA 1
ATOM 1412 C C . LEU A 1 218 ? 6.311 65.880 10.239 1.00 24.01 194 LEU A C 1
ATOM 1413 O O . LEU A 1 218 ? 6.899 65.056 10.952 1.00 24.24 194 LEU A O 1
ATOM 1418 N N . LEU A 1 219 ? 6.882 66.427 9.173 1.00 23.77 195 LEU A N 1
ATOM 1419 C CA . LEU A 1 219 ? 8.221 66.041 8.732 1.00 23.72 195 LEU A CA 1
ATOM 1420 C C . LEU A 1 219 ? 9.305 66.645 9.615 1.00 23.93 195 LEU A C 1
ATOM 1421 O O . LEU A 1 219 ? 9.140 67.750 10.132 1.00 23.54 195 LEU A O 1
ATOM 1426 N N . SER A 1 220 ? 10.418 65.930 9.755 1.00 24.23 196 SER A N 1
ATOM 1427 C CA . SER A 1 220 ? 11.549 66.421 10.536 1.00 24.44 196 SER A CA 1
ATOM 1428 C C . SER A 1 220 ? 12.252 67.560 9.805 1.00 24.51 196 SER A C 1
ATOM 1429 O O . SER A 1 220 ? 12.205 67.655 8.573 1.00 24.57 196 SER A O 1
ATOM 1432 N N . ASP A 1 221 ? 12.902 68.431 10.570 1.00 24.61 197 ASP A N 1
ATOM 1433 C CA . ASP A 1 221 ? 13.589 69.584 9.999 1.00 24.93 197 ASP A CA 1
ATOM 1434 C C . ASP A 1 221 ? 14.604 69.188 8.929 1.00 24.63 197 ASP A C 1
ATOM 1435 O O . ASP A 1 221 ? 14.709 69.853 7.899 1.00 24.18 197 ASP A O 1
ATOM 1440 N N . SER A 1 222 ? 15.348 68.115 9.180 1.00 24.44 198 SER A N 1
ATOM 1441 C CA . SER A 1 222 ? 16.362 67.638 8.237 1.00 24.26 198 SER A CA 1
ATOM 1442 C C . SER A 1 222 ? 15.718 67.183 6.927 1.00 23.96 198 SER A C 1
ATOM 1443 O O . SER A 1 222 ? 16.256 67.440 5.850 1.00 23.54 198 SER A O 1
ATOM 1446 N N . THR A 1 223 ? 14.571 66.513 7.030 1.00 23.29 199 THR A N 1
ATOM 1447 C CA . THR A 1 223 ? 13.821 66.089 5.853 1.00 23.24 199 THR A CA 1
ATOM 1448 C C . THR A 1 223 ? 13.288 67.299 5.094 1.00 22.86 199 THR A C 1
ATOM 1449 O O . THR A 1 223 ? 13.458 67.379 3.882 1.00 22.70 199 THR A O 1
ATOM 1453 N N . VAL A 1 224 ? 12.680 68.247 5.800 1.00 22.87 200 VAL A N 1
ATOM 1454 C CA . VAL A 1 224 ? 12.162 69.454 5.141 1.00 22.94 200 VAL A CA 1
ATOM 1455 C C . VAL A 1 224 ? 13.293 70.202 4.431 1.00 22.72 200 VAL A C 1
ATOM 1456 O O . VAL A 1 224 ? 13.174 70.551 3.261 1.00 22.60 200 VAL A O 1
ATOM 1460 N N . ASP A 1 225 ? 14.406 70.425 5.126 1.00 23.00 201 ASP A N 1
ATOM 1461 C CA . ASP A 1 225 ? 15.571 71.056 4.501 1.00 22.90 201 ASP A CA 1
ATOM 1462 C C . ASP A 1 225 ? 16.041 70.305 3.249 1.00 22.51 201 ASP A C 1
ATOM 1463 O O . ASP A 1 225 ? 16.344 70.924 2.226 1.00 22.64 201 ASP A O 1
ATOM 1468 N N . ALA A 1 226 ? 16.088 68.977 3.323 1.00 22.01 202 ALA A N 1
ATOM 1469 C CA . ALA A 1 226 ? 16.490 68.164 2.174 1.00 21.98 202 ALA A CA 1
ATOM 1470 C C . ALA A 1 226 ? 15.542 68.343 0.977 1.00 21.52 202 ALA A C 1
ATOM 1471 O O . ALA A 1 226 ? 15.991 68.471 -0.160 1.00 21.58 202 ALA A O 1
ATOM 1473 N N . LEU A 1 227 ? 14.238 68.384 1.241 1.00 21.27 203 LEU A N 1
ATOM 1474 C CA . LEU A 1 227 ? 13.242 68.422 0.166 1.00 21.12 203 LEU A CA 1
ATOM 1475 C C . LEU A 1 227 ? 13.243 69.749 -0.594 1.00 21.05 203 LEU A C 1
ATOM 1476 O O . LEU A 1 227 ? 12.825 69.807 -1.754 1.00 20.49 203 LEU A O 1
ATOM 1481 N N . TRP A 1 228 ? 13.735 70.811 0.051 1.00 21.17 204 TRP A N 1
ATOM 1482 C CA . TRP A 1 228 ? 13.914 72.117 -0.604 1.00 21.37 204 TRP A CA 1
ATOM 1483 C C . TRP A 1 228 ? 15.215 72.239 -1.409 1.00 21.74 204 TRP A C 1
ATOM 1484 O O . TRP A 1 228 ? 15.396 73.210 -2.145 1.00 22.31 204 TRP A O 1
ATOM 1495 N N . ALA A 1 229 ? 16.112 71.267 -1.267 1.00 22.28 205 ALA A N 1
ATOM 1496 C CA . ALA A 1 229 ? 17.416 71.316 -1.931 1.00 22.48 205 ALA A CA 1
ATOM 1497 C C . ALA A 1 229 ? 17.336 70.663 -3.312 1.00 23.06 205 ALA A C 1
ATOM 1498 O O . ALA A 1 229 ? 16.553 69.726 -3.513 1.00 22.46 205 ALA A O 1
ATOM 1500 N N . PRO A 1 230 ? 18.149 71.138 -4.271 1.00 23.27 206 PRO A N 1
ATOM 1501 C CA . PRO A 1 230 ? 18.143 70.573 -5.618 1.00 23.78 206 PRO A CA 1
ATOM 1502 C C . PRO A 1 230 ? 18.889 69.244 -5.700 1.00 24.26 206 PRO A C 1
ATOM 1503 O O . PRO A 1 230 ? 19.932 69.148 -6.353 1.00 25.24 206 PRO A O 1
ATOM 1507 N N . GLU A 1 231 ? 18.352 68.222 -5.038 1.00 23.97 207 GLU A N 1
ATOM 1508 C CA . GLU A 1 231 ? 19.067 66.965 -4.869 1.00 23.79 207 GLU A CA 1
ATOM 1509 C C . GLU A 1 231 ? 18.225 65.758 -5.281 1.00 23.66 207 GLU A C 1
ATOM 1510 O O . GLU A 1 231 ? 18.418 64.651 -4.770 1.00 23.71 207 GLU A O 1
ATOM 1516 N N . PHE A 1 232 ? 17.319 65.984 -6.233 1.00 23.75 208 PHE A N 1
ATOM 1517 C CA . PHE A 1 232 ? 16.418 64.942 -6.723 1.00 24.32 208 PHE A CA 1
ATOM 1518 C C . PHE A 1 232 ? 16.329 64.986 -8.243 1.00 25.19 208 PHE A C 1
ATOM 1519 O O . PHE A 1 232 ? 16.111 66.044 -8.835 1.00 26.62 208 PHE A O 1
ATOM 1527 N N . ARG A 1 233 ? 16.469 63.826 -8.873 1.00 26.50 209 ARG A N 1
ATOM 1528 C CA . ARG A 1 233 ? 16.443 63.717 -10.325 1.00 27.20 209 ARG A CA 1
ATOM 1529 C C . ARG A 1 233 ? 15.237 62.881 -10.758 1.00 27.30 209 ARG A C 1
ATOM 1530 O O . ARG A 1 233 ? 15.128 61.720 -10.387 1.00 26.55 209 ARG A O 1
ATOM 1538 N N . THR A 1 234 ? 14.341 63.479 -11.541 1.00 27.77 210 THR A N 1
ATOM 1539 C CA . THR A 1 234 ? 13.178 62.767 -12.083 1.00 28.50 210 THR A CA 1
ATOM 1540 C C . THR A 1 234 ? 13.260 62.778 -13.607 1.00 29.32 210 THR A C 1
ATOM 1541 O O . THR A 1 234 ? 12.794 63.702 -14.257 1.00 29.38 210 THR A O 1
ATOM 1545 N N . ALA A 1 235 ? 13.886 61.752 -14.177 1.00 31.06 211 ALA A N 1
ATOM 1546 C CA . ALA A 1 235 ? 14.120 61.732 -15.624 1.00 32.16 211 ALA A CA 1
ATOM 1547 C C . ALA A 1 235 ? 12.821 61.400 -16.355 1.00 33.27 211 ALA A C 1
ATOM 1548 O O . ALA A 1 235 ? 11.957 60.718 -15.790 1.00 33.48 211 ALA A O 1
ATOM 1550 N N . PRO A 1 236 ? 12.671 61.893 -17.604 1.00 34.59 212 PRO A N 1
ATOM 1551 C CA . PRO A 1 236 ? 11.451 61.572 -18.344 1.00 35.35 212 PRO A CA 1
ATOM 1552 C C . PRO A 1 236 ? 11.390 60.085 -18.643 1.00 36.20 212 PRO A C 1
ATOM 1553 O O . PRO A 1 236 ? 12.439 59.437 -18.723 1.00 36.92 212 PRO A O 1
ATOM 1557 N N . PRO A 1 237 ? 10.182 59.541 -18.820 1.00 37.19 213 PRO A N 1
ATOM 1558 C CA . PRO A 1 237 ? 10.109 58.142 -19.221 1.00 37.71 213 PRO A CA 1
ATOM 1559 C C . PRO A 1 237 ? 10.707 57.956 -20.617 1.00 38.26 213 PRO A C 1
ATOM 1560 O O . PRO A 1 237 ? 10.747 58.909 -21.398 1.00 38.41 213 PRO A O 1
ATOM 1564 N N . PRO A 1 238 ? 11.183 56.739 -20.936 1.00 39.19 214 PRO A N 1
ATOM 1565 C CA . PRO A 1 238 ? 11.737 56.466 -22.269 1.00 39.19 214 PRO A CA 1
ATOM 1566 C C . PRO A 1 238 ? 10.841 56.873 -23.463 1.00 39.47 214 PRO A C 1
ATOM 1567 O O . PRO A 1 238 ? 11.368 57.265 -24.503 1.00 39.27 214 PRO A O 1
ATOM 1571 N N . SER A 1 239 ? 9.517 56.795 -23.303 1.00 39.56 215 SER A N 1
ATOM 1572 C CA . SER A 1 239 ? 8.554 57.172 -24.361 1.00 39.76 215 SER A CA 1
ATOM 1573 C C . SER A 1 239 ? 8.624 58.635 -24.819 1.00 39.94 215 SER A C 1
ATOM 1574 O O . SER A 1 239 ? 8.283 58.946 -25.975 1.00 39.25 215 SER A O 1
ATOM 1577 N N . PHE A 1 240 ? 9.053 59.526 -23.918 1.00 40.03 216 PHE A N 1
ATOM 1578 C CA . PHE A 1 240 ? 9.189 60.960 -24.214 1.00 40.51 216 PHE A CA 1
ATOM 1579 C C . PHE A 1 240 ? 10.569 61.307 -24.787 1.00 41.21 216 PHE A C 1
ATOM 1580 O O . PHE A 1 240 ? 11.049 62.433 -24.628 1.00 41.49 216 PHE A O 1
ATOM 1588 N N . GLN A 1 241 ? 11.188 60.329 -25.449 1.00 41.84 217 GLN A N 1
ATOM 1589 C CA . GLN A 1 241 ? 12.433 60.477 -26.217 1.00 41.99 217 GLN A CA 1
ATOM 1590 C C . GLN A 1 241 ? 13.598 59.960 -25.392 1.00 42.25 217 GLN A C 1
ATOM 1591 O O . GLN A 1 241 ? 13.805 58.754 -25.326 1.00 42.30 217 GLN A O 1
ATOM 1597 N N . ALA A 1 248 ? 17.921 67.675 -14.963 1.00 32.57 224 ALA A N 1
ATOM 1598 C CA . ALA A 1 248 ? 18.845 68.227 -13.970 1.00 31.84 224 ALA A CA 1
ATOM 1599 C C . ALA A 1 248 ? 18.272 68.060 -12.559 1.00 31.76 224 ALA A C 1
ATOM 1600 O O . ALA A 1 248 ? 17.041 68.032 -12.388 1.00 32.06 224 ALA A O 1
ATOM 1602 N N . PRO A 1 249 ? 19.154 67.951 -11.543 1.00 30.85 225 PRO A N 1
ATOM 1603 C CA . PRO A 1 249 ? 18.664 67.799 -10.173 1.00 29.84 225 PRO A CA 1
ATOM 1604 C C . PRO A 1 249 ? 17.879 69.021 -9.712 1.00 28.84 225 PRO A C 1
ATOM 1605 O O . PRO A 1 249 ? 18.289 70.147 -9.971 1.00 29.39 225 PRO A O 1
ATOM 1609 N N . ALA A 1 250 ? 16.761 68.787 -9.033 1.00 26.98 226 ALA A N 1
ATOM 1610 C CA . ALA A 1 250 ? 15.873 69.866 -8.616 1.00 25.75 226 ALA A CA 1
ATOM 1611 C C . ALA A 1 250 ? 15.213 69.511 -7.294 1.00 24.39 226 ALA A C 1
ATOM 1612 O O . ALA A 1 250 ? 15.235 68.350 -6.898 1.00 23.82 226 ALA A O 1
ATOM 1614 N N . PRO A 1 251 ? 14.625 70.503 -6.606 1.00 23.16 227 PRO A N 1
ATOM 1615 C CA . PRO A 1 251 ? 13.913 70.231 -5.361 1.00 22.61 227 PRO A CA 1
ATOM 1616 C C . PRO A 1 251 ? 12.595 69.499 -5.554 1.00 21.34 227 PRO A C 1
ATOM 1617 O O . PRO A 1 251 ? 12.023 69.517 -6.647 1.00 20.89 227 PRO A O 1
ATOM 1621 N N . VAL A 1 252 ? 12.131 68.882 -4.474 1.00 20.20 228 VAL A N 1
ATOM 1622 C CA . VAL A 1 252 ? 10.805 68.280 -4.425 1.00 20.21 228 VAL A CA 1
ATOM 1623 C C . VAL A 1 252 ? 9.773 69.336 -4.039 1.00 20.21 228 VAL A C 1
ATOM 1624 O O . VAL A 1 252 ? 8.701 69.393 -4.635 1.00 19.56 228 VAL A O 1
ATOM 1628 N N . LEU A 1 253 ? 10.095 70.188 -3.067 1.00 19.31 229 LEU A N 1
ATOM 1629 C CA . LEU A 1 253 ? 9.183 71.245 -2.640 1.00 19.73 229 LEU A CA 1
ATOM 1630 C C . LEU A 1 253 ? 9.416 72.512 -3.449 1.00 20.22 229 LEU A C 1
ATOM 1631 O O . LEU A 1 253 ? 10.555 72.847 -3.764 1.00 20.96 229 LEU A O 1
ATOM 1636 N N . LEU A 1 254 ? 8.319 73.197 -3.766 1.00 20.51 230 LEU A N 1
ATOM 1637 C CA . LEU A 1 254 ? 8.311 74.369 -4.647 1.00 20.60 230 LEU A CA 1
ATOM 1638 C C . LEU A 1 254 ? 7.428 75.462 -4.066 1.00 20.56 230 LEU A C 1
ATOM 1639 O O . LEU A 1 254 ? 6.400 75.180 -3.445 1.00 20.58 230 LEU A O 1
ATOM 1644 N N . GLY A 1 255 ? 7.821 76.715 -4.265 1.00 20.38 231 GLY A N 1
ATOM 1645 C CA . GLY A 1 255 ? 6.953 77.841 -3.922 1.00 20.42 231 GLY A CA 1
ATOM 1646 C C . GLY A 1 255 ? 7.024 78.300 -2.474 1.00 20.31 231 GLY A C 1
ATOM 1647 O O . GLY A 1 255 ? 8.112 78.503 -1.926 1.00 21.33 231 GLY A O 1
ATOM 1648 N N . ASP A 1 256 ? 5.855 78.478 -1.859 1.00 20.74 232 ASP A N 1
ATOM 1649 C CA . ASP A 1 256 ? 5.770 79.053 -0.513 1.00 20.49 232 ASP A CA 1
ATOM 1650 C C . ASP A 1 256 ? 6.268 78.064 0.527 1.00 20.83 232 ASP A C 1
ATOM 1651 O O . ASP A 1 256 ? 6.077 76.864 0.386 1.00 20.51 232 ASP A O 1
ATOM 1656 N N . ARG A 1 257 ? 6.885 78.571 1.587 1.00 21.52 233 ARG A N 1
ATOM 1657 C CA . ARG A 1 257 ? 7.478 77.701 2.603 1.00 21.98 233 ARG A CA 1
ATOM 1658 C C . ARG A 1 257 ? 6.460 77.009 3.493 1.00 22.12 233 ARG A C 1
ATOM 1659 O O . ARG A 1 257 ? 6.726 75.908 3.980 1.00 22.72 233 ARG A O 1
ATOM 1667 N N . SER A 1 258 ? 5.311 77.642 3.711 1.00 21.50 234 SER A N 1
ATOM 1668 C CA . SER A 1 258 ? 4.262 77.058 4.539 1.00 22.13 234 SER A CA 1
ATOM 1669 C C . SER A 1 258 ? 3.219 76.288 3.730 1.00 21.00 234 SER A C 1
ATOM 1670 O O . SER A 1 258 ? 2.628 75.327 4.237 1.00 21.30 234 SER A O 1
ATOM 1673 N N . ASP A 1 259 ? 2.997 76.724 2.486 1.00 20.48 235 ASP A N 1
ATOM 1674 C CA . ASP A 1 259 ? 2.014 76.113 1.582 1.00 19.78 235 ASP A CA 1
ATOM 1675 C C . ASP A 1 259 ? 2.674 75.797 0.228 1.00 19.06 235 ASP A C 1
ATOM 1676 O O . ASP A 1 259 ? 2.266 76.319 -0.816 1.00 19.16 235 ASP A O 1
ATOM 1681 N N . PRO A 1 260 ? 3.692 74.918 0.234 1.00 18.51 236 PRO A N 1
ATOM 1682 C CA . PRO A 1 260 ? 4.376 74.610 -1.019 1.00 18.78 236 PRO A CA 1
ATOM 1683 C C . PRO A 1 260 ? 3.567 73.751 -1.994 1.00 18.55 236 PRO A C 1
ATOM 1684 O O . PRO A 1 260 ? 2.627 73.055 -1.600 1.00 18.16 236 PRO A O 1
ATOM 1688 N N . ASP A 1 261 ? 3.945 73.813 -3.267 1.00 18.15 237 ASP A N 1
ATOM 1689 C CA . ASP A 1 261 ? 3.612 72.748 -4.209 1.00 18.67 237 ASP A CA 1
ATOM 1690 C C . ASP A 1 261 ? 4.689 71.676 -4.094 1.00 18.19 237 ASP A C 1
ATOM 1691 O O . ASP A 1 261 ? 5.734 71.897 -3.467 1.00 18.59 237 ASP A O 1
ATOM 1696 N N . LEU A 1 262 ? 4.465 70.515 -4.703 1.00 18.45 238 LEU A N 1
ATOM 1697 C CA . LEU A 1 262 ? 5.542 69.524 -4.800 1.00 19.09 238 LEU A CA 1
ATOM 1698 C C . LEU A 1 262 ? 5.597 68.823 -6.147 1.00 19.19 238 LEU A C 1
ATOM 1699 O O . LEU A 1 262 ? 4.653 68.876 -6.934 1.00 18.76 238 LEU A O 1
ATOM 1704 N N . ARG A 1 263 ? 6.732 68.185 -6.396 1.00 19.70 239 ARG A N 1
ATOM 1705 C CA . ARG A 1 263 ? 6.992 67.491 -7.642 1.00 20.18 239 ARG A CA 1
ATOM 1706 C C . ARG A 1 263 ? 7.811 66.250 -7.296 1.00 19.50 239 ARG A C 1
ATOM 1707 O O . ARG A 1 263 ? 9.010 66.349 -7.004 1.00 19.90 239 ARG A O 1
ATOM 1715 N N . VAL A 1 264 ? 7.159 65.090 -7.277 1.00 19.13 240 VAL A N 1
ATOM 1716 C CA . VAL A 1 264 ? 7.835 63.856 -6.900 1.00 19.69 240 VAL A CA 1
ATOM 1717 C C . VAL A 1 264 ? 7.135 62.638 -7.490 1.00 20.31 240 VAL A C 1
ATOM 1718 O O . VAL A 1 264 ? 5.923 62.642 -7.693 1.00 19.83 240 VAL A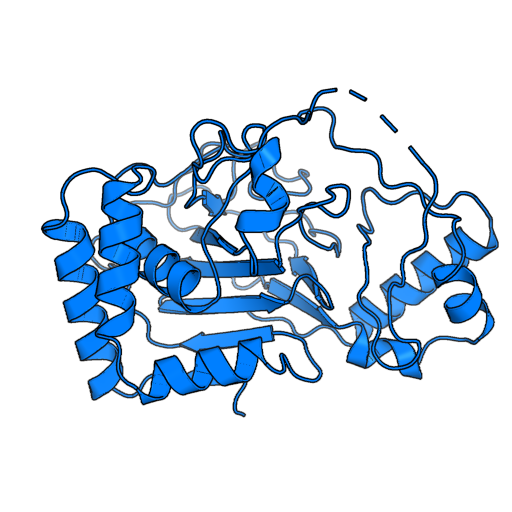 O 1
ATOM 1722 N N . ASP A 1 265 ? 7.926 61.610 -7.779 1.00 20.86 241 ASP A N 1
ATOM 1723 C CA . ASP A 1 265 ? 7.394 60.305 -8.167 1.00 21.55 241 ASP A CA 1
ATOM 1724 C C . ASP A 1 265 ? 8.216 59.292 -7.400 1.00 22.13 241 ASP A C 1
ATOM 1725 O O . ASP A 1 265 ? 9.411 59.179 -7.643 1.00 22.05 241 ASP A O 1
ATOM 1730 N N . LEU A 1 266 ? 7.606 58.598 -6.441 1.00 22.76 242 LEU A N 1
ATOM 1731 C CA . LEU A 1 266 ? 8.389 57.717 -5.564 1.00 24.30 242 LEU A CA 1
ATOM 1732 C C . LEU A 1 266 ? 8.967 56.510 -6.308 1.00 25.25 242 LEU A C 1
ATOM 1733 O O . LEU A 1 266 ? 9.882 55.863 -5.800 1.00 26.30 242 LEU A O 1
ATOM 1738 N N . ALA A 1 267 ? 8.481 56.243 -7.519 1.00 25.97 243 ALA A N 1
ATOM 1739 C CA . ALA A 1 267 ? 9.043 55.197 -8.377 1.00 26.83 243 ALA A CA 1
ATOM 1740 C C . ALA A 1 267 ? 10.183 55.704 -9.253 1.00 27.81 243 ALA A C 1
ATOM 1741 O O . ALA A 1 267 ? 11.163 54.988 -9.457 1.00 29.55 243 ALA A O 1
ATOM 1743 N N . ALA A 1 268 ? 10.067 56.931 -9.758 1.00 27.96 244 ALA A N 1
ATOM 1744 C CA . ALA A 1 268 ? 10.995 57.460 -10.756 1.00 27.65 244 ALA A CA 1
ATOM 1745 C C . ALA A 1 268 ? 12.027 58.433 -10.167 1.00 27.89 244 ALA A C 1
ATOM 1746 O O . ALA A 1 268 ? 13.173 58.471 -10.625 1.00 29.40 244 ALA A O 1
ATOM 1748 N N . THR A 1 269 ? 11.641 59.205 -9.154 1.00 26.97 245 THR A N 1
ATOM 1749 C CA . THR A 1 269 ? 12.540 60.221 -8.591 1.00 26.52 245 THR A CA 1
ATOM 1750 C C . THR A 1 269 ? 13.723 59.561 -7.875 1.00 26.50 245 THR A C 1
ATOM 1751 O O . THR A 1 269 ? 13.539 58.724 -6.993 1.00 26.54 245 THR A O 1
ATOM 1755 N N . GLU A 1 270 ? 14.931 59.947 -8.274 1.00 26.77 246 GLU A N 1
ATOM 1756 C CA . GLU A 1 270 ? 16.167 59.391 -7.729 1.00 27.48 246 GLU A CA 1
ATOM 1757 C C . GLU A 1 270 ? 16.849 60.435 -6.849 1.00 27.25 246 GLU A C 1
ATOM 1758 O O . GLU A 1 270 ? 17.075 61.561 -7.296 1.00 26.96 246 GLU A O 1
ATOM 1764 N N . PRO A 1 271 ? 17.189 60.063 -5.602 1.00 27.38 247 PRO A N 1
ATOM 1765 C CA . PRO A 1 271 ? 17.936 60.977 -4.744 1.00 27.51 247 PRO A CA 1
ATOM 1766 C C . PRO A 1 271 ? 19.394 61.043 -5.181 1.00 27.82 247 PRO A C 1
ATOM 1767 O O . PRO A 1 271 ? 19.970 60.009 -5.529 1.00 27.96 247 PRO A O 1
ATOM 1771 N N . VAL A 1 272 ? 19.975 62.238 -5.143 1.00 27.90 248 VAL A N 1
ATOM 1772 C CA . VAL A 1 272 ? 21.366 62.471 -5.561 1.00 28.32 248 VAL A CA 1
ATOM 1773 C C . VAL A 1 272 ? 22.318 62.495 -4.360 1.00 28.38 248 VAL A C 1
ATOM 1774 O O . VAL A 1 272 ? 23.536 62.408 -4.531 1.00 28.76 248 VAL A O 1
ATOM 1778 N N . THR A 1 273 ? 21.763 62.606 -3.152 1.00 28.24 249 THR A N 1
ATOM 1779 C CA . THR A 1 273 ? 22.540 62.592 -1.906 1.00 27.82 249 THR A CA 1
ATOM 1780 C C . THR A 1 273 ? 21.897 61.644 -0.895 1.00 27.88 249 THR A C 1
ATOM 1781 O O . THR A 1 273 ? 20.750 61.229 -1.074 1.00 27.69 249 THR A O 1
ATOM 1785 N N . GLU A 1 274 ? 22.619 61.315 0.175 1.00 27.56 250 GLU A N 1
ATOM 1786 C CA . GLU A 1 274 ? 22.075 60.436 1.210 1.00 27.38 250 GLU A CA 1
ATOM 1787 C C . GLU A 1 274 ? 20.935 61.098 1.984 1.00 26.83 250 GLU A C 1
ATOM 1788 O O . GLU A 1 274 ? 19.954 60.433 2.311 1.00 26.97 250 GLU A O 1
ATOM 1794 N N . ARG A 1 275 ? 21.060 62.390 2.285 1.00 26.11 251 ARG A N 1
ATOM 1795 C CA . ARG A 1 275 ? 19.998 63.090 3.003 1.00 25.51 251 ARG A CA 1
ATOM 1796 C C . ARG A 1 275 ? 18.719 63.117 2.156 1.00 24.94 251 ARG A C 1
ATOM 1797 O O . ARG A 1 275 ? 17.620 62.992 2.693 1.00 24.66 251 ARG A O 1
ATOM 1805 N N . ALA A 1 276 ? 18.878 63.249 0.840 1.00 24.24 252 ALA A N 1
ATOM 1806 C CA . ALA A 1 276 ? 17.748 63.194 -0.094 1.00 23.91 252 ALA A CA 1
ATOM 1807 C C . ALA A 1 276 ? 17.066 61.827 -0.047 1.00 23.53 252 ALA A C 1
ATOM 1808 O O . ALA A 1 276 ? 15.838 61.742 -0.027 1.00 23.81 252 ALA A O 1
ATOM 1810 N N . ALA A 1 277 ? 17.862 60.761 -0.030 1.00 23.43 253 ALA A N 1
ATOM 1811 C CA . ALA A 1 277 ? 17.326 59.406 0.084 1.00 23.11 253 ALA A CA 1
ATOM 1812 C C . ALA A 1 277 ? 16.527 59.222 1.375 1.00 23.02 253 ALA A C 1
ATOM 1813 O O . ALA A 1 277 ? 15.425 58.672 1.347 1.00 22.71 253 ALA A O 1
ATOM 1815 N N . GLU A 1 278 ? 17.078 59.680 2.499 1.00 22.74 254 GLU A N 1
ATOM 1816 C CA . GLU A 1 278 ? 16.373 59.617 3.782 1.00 23.03 254 GLU A CA 1
ATOM 1817 C C . GLU A 1 278 ? 15.075 60.423 3.735 1.00 22.39 254 GLU A C 1
ATOM 1818 O O . GLU A 1 278 ? 14.056 59.985 4.267 1.00 22.04 254 GLU A O 1
ATOM 1824 N N . ALA A 1 279 ? 15.133 61.603 3.114 1.00 22.22 255 ALA A N 1
ATOM 1825 C CA . ALA A 1 279 ? 13.972 62.499 2.984 1.00 21.85 255 ALA A CA 1
ATOM 1826 C C . ALA A 1 279 ? 12.831 61.839 2.220 1.00 21.61 255 ALA A C 1
ATOM 1827 O O . ALA A 1 279 ? 11.664 61.953 2.617 1.00 21.96 255 ALA A O 1
ATOM 1829 N N . LEU A 1 280 ? 13.162 61.155 1.129 1.00 21.17 256 LEU A N 1
ATOM 1830 C CA . LEU A 1 280 ? 12.146 60.427 0.356 1.00 21.60 256 LEU A CA 1
ATOM 1831 C C . LEU A 1 280 ? 11.516 59.287 1.151 1.00 21.67 256 LEU A C 1
ATOM 1832 O O . LEU A 1 280 ? 10.314 59.035 1.030 1.00 21.69 256 LEU A O 1
ATOM 1837 N N . ARG A 1 281 ? 12.325 58.587 1.949 1.00 21.93 257 ARG A N 1
ATOM 1838 C CA . ARG A 1 281 ? 11.800 57.523 2.790 1.00 22.05 257 ARG A CA 1
ATOM 1839 C C . ARG A 1 281 ? 10.829 58.087 3.829 1.00 21.73 257 ARG A C 1
ATOM 1840 O O . ARG A 1 281 ? 9.756 57.529 4.036 1.00 21.29 257 ARG A O 1
ATOM 1848 N N . GLU A 1 282 ? 11.181 59.209 4.457 1.00 21.57 258 GLU A N 1
ATOM 1849 C CA . GLU A 1 282 ? 10.287 59.806 5.452 1.00 21.95 258 GLU A CA 1
ATOM 1850 C C . GLU A 1 282 ? 9.020 60.358 4.801 1.00 21.75 258 GLU A C 1
ATOM 1851 O O . GLU A 1 282 ? 7.923 60.244 5.360 1.00 21.51 258 GLU A O 1
ATOM 1857 N N . LEU A 1 283 ? 9.170 60.967 3.629 1.00 21.90 259 LEU A N 1
ATOM 1858 C CA . LEU A 1 283 ? 8.026 61.496 2.897 1.00 21.97 259 LEU A CA 1
ATOM 1859 C C . LEU A 1 283 ? 7.047 60.380 2.541 1.00 21.84 259 LEU A C 1
ATOM 1860 O O . LEU A 1 283 ? 5.846 60.508 2.785 1.00 22.25 259 LEU A O 1
ATOM 1865 N N . GLN A 1 284 ? 7.563 59.282 1.994 1.00 22.32 260 GLN A N 1
ATOM 1866 C CA . GLN A 1 284 ? 6.741 58.106 1.688 1.00 21.81 260 GLN A CA 1
ATOM 1867 C C . GLN A 1 284 ? 5.990 57.604 2.918 1.00 21.54 260 GLN A C 1
ATOM 1868 O O . GLN A 1 284 ? 4.794 57.300 2.842 1.00 21.17 260 GLN A O 1
ATOM 1874 N N . ALA A 1 285 ? 6.688 57.506 4.049 1.00 21.01 261 ALA A N 1
ATOM 1875 C CA . ALA A 1 285 ? 6.064 57.054 5.291 1.00 21.09 261 ALA A CA 1
ATOM 1876 C C . ALA A 1 285 ? 4.872 57.914 5.692 1.00 20.66 261 ALA A C 1
ATOM 1877 O O . ALA A 1 285 ? 3.831 57.383 6.072 1.00 20.59 261 ALA A O 1
ATOM 1879 N N . HIS A 1 286 ? 5.024 59.234 5.606 1.00 21.19 262 HIS A N 1
ATOM 1880 C CA . HIS A 1 286 ? 3.952 60.154 5.998 1.00 21.37 262 HIS A CA 1
ATOM 1881 C C . HIS A 1 286 ? 2.814 60.212 4.970 1.00 21.55 262 HIS A C 1
ATOM 1882 O O . HIS A 1 286 ? 1.650 60.376 5.351 1.00 22.70 262 HIS A O 1
ATOM 1889 N N . PHE A 1 287 ? 3.140 60.063 3.690 1.00 21.61 263 PHE A N 1
ATOM 1890 C CA . PHE A 1 287 ? 2.107 59.906 2.654 1.00 21.69 263 PHE A CA 1
ATOM 1891 C C . PHE A 1 287 ? 1.267 58.678 2.974 1.00 21.64 263 PHE A C 1
ATOM 1892 O O . PHE A 1 287 ? 0.033 58.711 2.929 1.00 21.59 263 PHE A O 1
ATOM 1900 N N . ASP A 1 288 ? 1.938 57.582 3.312 1.00 22.28 264 ASP A N 1
ATOM 1901 C CA . ASP A 1 288 ? 1.224 56.367 3.613 1.00 22.46 264 ASP A CA 1
ATOM 1902 C C . ASP A 1 288 ? 0.296 56.561 4.814 1.00 22.56 264 ASP A C 1
ATOM 1903 O O . ASP A 1 288 ? -0.822 56.059 4.807 1.00 23.10 264 ASP A O 1
ATOM 1908 N N . ALA A 1 289 ? 0.764 57.286 5.835 1.00 23.32 265 ALA A N 1
ATOM 1909 C CA . ALA A 1 289 ? 0.001 57.448 7.076 1.00 23.77 265 ALA A CA 1
ATOM 1910 C C . ALA A 1 289 ? -1.218 58.359 6.927 1.00 24.41 265 ALA A C 1
ATOM 1911 O O . ALA A 1 289 ? -2.237 58.158 7.605 1.00 25.97 265 ALA A O 1
ATOM 1913 N N . THR A 1 290 ? -1.132 59.338 6.035 1.00 24.03 266 THR A N 1
ATOM 1914 C CA . THR A 1 290 ? -2.155 60.377 5.939 1.00 23.71 266 THR A CA 1
ATOM 1915 C C . THR A 1 290 ? -3.018 60.264 4.681 1.00 23.48 266 THR A C 1
ATOM 1916 O O . THR A 1 290 ? -3.920 61.076 4.485 1.00 24.35 266 THR A O 1
ATOM 1920 N N . ALA A 1 291 ? -2.744 59.271 3.838 1.00 22.68 267 ALA A N 1
ATOM 1921 C CA . ALA A 1 291 ? -3.459 59.127 2.571 1.00 21.90 267 ALA A CA 1
ATOM 1922 C C . ALA A 1 291 ? -4.921 58.786 2.811 1.00 21.87 267 ALA A C 1
ATOM 1923 O O . ALA A 1 291 ? -5.248 58.028 3.739 1.00 21.83 267 ALA A O 1
ATOM 1925 N N . VAL A 1 292 ? -5.795 59.348 1.974 1.00 20.60 268 VAL A N 1
ATOM 1926 C CA . VAL A 1 292 ? -7.199 58.986 1.947 1.00 21.37 268 VAL A CA 1
ATOM 1927 C C . VAL A 1 292 ? -7.326 57.912 0.878 1.00 21.09 268 VAL A C 1
ATOM 1928 O O . VAL A 1 292 ? -6.779 58.056 -0.220 1.00 19.96 268 VAL A O 1
ATOM 1932 N N . THR A 1 293 ? -8.006 56.816 1.201 1.00 21.78 269 THR A N 1
ATOM 1933 C CA . THR A 1 293 ? -8.209 55.734 0.260 1.00 22.49 269 THR A CA 1
ATOM 1934 C C . THR A 1 293 ? -9.673 55.659 -0.082 1.00 23.57 269 THR A C 1
ATOM 1935 O O . THR A 1 293 ? -10.517 55.583 0.818 1.00 24.76 269 THR A O 1
ATOM 1939 N N A HIS A 1 294 ? -9.940 55.667 -1.397 0.50 23.85 270 HIS A N 1
ATOM 1940 N N B HIS A 1 294 ? -10.012 55.685 -1.356 0.50 24.02 270 HIS A N 1
ATOM 1941 C CA A HIS A 1 294 ? -11.274 55.748 -2.005 0.50 24.06 270 HIS A CA 1
ATOM 1942 C CA B HIS A 1 294 ? -11.398 55.492 -1.694 0.50 24.29 270 HIS A CA 1
ATOM 1943 C C A HIS A 1 294 ? -11.519 54.527 -2.928 0.50 24.05 270 HIS A C 1
ATOM 1944 C C B HIS A 1 294 ? -11.586 54.579 -2.876 0.50 24.14 270 HIS A C 1
ATOM 1945 O O A HIS A 1 294 ? -10.773 54.364 -3.895 0.50 23.65 270 HIS A O 1
ATOM 1946 O O B HIS A 1 294 ? -10.920 54.687 -3.909 0.50 23.57 270 HIS A O 1
ATOM 1959 N N . ARG A 1 295 ? -12.538 53.687 -2.689 1.00 24.65 271 ARG A N 1
ATOM 1960 C CA . ARG A 1 295 ? -12.969 52.764 -3.724 1.00 24.57 271 ARG A CA 1
ATOM 1961 C C . ARG A 1 295 ? -14.044 53.479 -4.532 1.00 23.92 271 ARG A C 1
ATOM 1962 O O . ARG A 1 295 ? -15.153 53.701 -4.044 1.00 23.87 271 ARG A O 1
ATOM 1970 N N . LEU A 1 296 ? -13.716 53.854 -5.757 1.00 23.26 272 LEU A N 1
ATOM 1971 C CA . LEU A 1 296 ? -14.645 54.624 -6.570 1.00 22.66 272 LEU A CA 1
ATOM 1972 C C . LEU A 1 296 ? -15.802 53.754 -7.058 1.00 22.09 272 LEU A C 1
ATOM 1973 O O . LEU A 1 296 ? -15.624 52.562 -7.325 1.00 21.63 272 LEU A O 1
ATOM 1978 N N . LEU A 1 297 ? -16.978 54.365 -7.163 1.00 21.19 273 LEU A N 1
ATOM 1979 C CA . LEU A 1 297 ? -18.193 53.712 -7.635 1.00 21.17 273 LEU A CA 1
ATOM 1980 C C . LEU A 1 297 ? -18.690 54.411 -8.898 1.00 20.48 273 LEU A C 1
ATOM 1981 O O . LEU A 1 297 ? -18.372 55.575 -9.139 1.00 20.28 273 LEU A O 1
ATOM 1986 N N . PRO A 1 298 ? -19.484 53.713 -9.713 1.00 19.83 274 PRO A N 1
ATOM 1987 C CA . PRO A 1 298 ? -19.987 54.328 -10.928 1.00 19.72 274 PRO A CA 1
ATOM 1988 C C . PRO A 1 298 ? -20.643 55.692 -10.690 1.00 19.74 274 PRO A C 1
ATOM 1989 O O . PRO A 1 298 ? -21.422 55.863 -9.745 1.00 19.27 274 PRO A O 1
ATOM 1993 N N . GLY A 1 299 ? -20.287 56.666 -11.525 1.00 19.31 275 GLY A N 1
ATOM 1994 C CA . GLY A 1 299 ? -20.820 58.018 -11.398 1.00 19.11 275 GLY A CA 1
ATOM 1995 C C . GLY A 1 299 ? -20.049 58.906 -10.445 1.00 19.24 275 GLY A C 1
ATOM 1996 O O . GLY A 1 299 ? -20.440 60.053 -10.233 1.00 18.99 275 GLY A O 1
ATOM 1997 N N . GLU A 1 300 ? -18.971 58.385 -9.863 1.00 18.73 276 GLU A N 1
ATOM 1998 C CA . GLU A 1 300 ? -18.115 59.182 -8.995 1.00 19.53 276 GLU A CA 1
ATOM 1999 C C . GLU A 1 300 ? -16.957 59.742 -9.801 1.00 19.53 276 GLU A C 1
ATOM 2000 O O . GLU A 1 300 ? -16.361 59.036 -10.612 1.00 18.93 276 GLU A O 1
ATOM 2006 N N . LEU A 1 301 ? -16.663 61.016 -9.561 1.00 19.40 277 LEU A N 1
ATOM 2007 C CA . LEU A 1 301 ? -15.577 61.743 -10.217 1.00 19.62 277 LEU A CA 1
ATOM 2008 C C . LEU A 1 301 ? -14.632 62.271 -9.151 1.00 19.20 277 LEU A C 1
ATOM 2009 O O . LEU A 1 301 ? -15.027 63.129 -8.364 1.00 20.06 277 LEU A O 1
ATOM 2014 N N . ALA A 1 302 ? -13.401 61.753 -9.132 1.00 18.82 278 ALA A N 1
ATOM 2015 C CA . ALA A 1 302 ? -12.369 62.212 -8.215 1.00 19.07 278 ALA A CA 1
ATOM 2016 C C . ALA A 1 302 ? -11.527 63.219 -8.963 1.00 18.82 278 ALA A C 1
ATOM 2017 O O . ALA A 1 302 ? -11.129 62.959 -10.098 1.00 18.88 278 ALA A O 1
ATOM 2019 N N . ILE A 1 303 ? -11.262 64.363 -8.342 1.00 18.51 279 ILE A N 1
ATOM 2020 C CA . ILE A 1 303 ? -10.405 65.385 -8.938 1.00 18.54 279 ILE A CA 1
ATOM 2021 C C . ILE A 1 303 ? -9.272 65.661 -7.965 1.00 18.61 279 ILE A C 1
ATOM 2022 O O . ILE A 1 303 ? -9.509 66.065 -6.822 1.00 19.02 279 ILE A O 1
ATOM 2027 N N . VAL A 1 304 ? -8.047 65.395 -8.412 1.00 18.27 280 VAL A N 1
ATOM 2028 C CA . VAL A 1 304 ? -6.851 65.524 -7.591 1.00 18.46 280 VAL A CA 1
ATOM 2029 C C . VAL A 1 304 ? -6.076 66.771 -8.033 1.00 18.53 280 VAL A C 1
ATOM 2030 O O . VAL A 1 304 ? -5.851 66.976 -9.218 1.00 18.94 280 VAL A O 1
ATOM 2034 N N . ASP A 1 305 ? -5.733 67.627 -7.081 1.00 17.90 281 ASP A N 1
ATOM 2035 C CA . ASP A 1 305 ? -4.897 68.788 -7.336 1.00 17.79 281 ASP A CA 1
ATOM 2036 C C . ASP A 1 305 ? -3.455 68.324 -7.380 1.00 18.01 281 ASP A C 1
ATOM 2037 O O . ASP A 1 305 ? -2.827 68.069 -6.355 1.00 18.12 281 ASP A O 1
ATOM 2042 N N . ASN A 1 306 ? -2.937 68.198 -8.592 1.00 18.25 282 ASN A N 1
ATOM 2043 C CA . ASN A 1 306 ? -1.626 67.620 -8.838 1.00 18.24 282 ASN A CA 1
ATOM 2044 C C . ASN A 1 306 ? -0.475 68.532 -8.450 1.00 18.60 282 ASN A C 1
ATOM 2045 O O . ASN A 1 306 ? 0.690 68.102 -8.516 1.00 20.11 282 ASN A O 1
ATOM 2050 N N . ARG A 1 307 ? -0.774 69.772 -8.058 1.00 18.29 283 ARG A N 1
ATOM 2051 C CA . ARG A 1 307 ? 0.264 70.679 -7.536 1.00 18.87 283 ARG A CA 1
ATOM 2052 C C . ARG A 1 307 ? 0.642 70.329 -6.094 1.00 18.68 283 ARG A C 1
ATOM 2053 O O . ARG A 1 307 ? 1.783 70.571 -5.681 1.00 18.43 283 ARG A O 1
ATOM 2061 N N . VAL A 1 308 ? -0.306 69.774 -5.334 1.00 18.10 284 VAL A N 1
ATOM 2062 C CA . VAL A 1 308 ? -0.128 69.568 -3.894 1.00 18.29 284 VAL A CA 1
ATOM 2063 C C . VAL A 1 308 ? -0.395 68.137 -3.425 1.00 18.00 284 VAL A C 1
ATOM 2064 O O . VAL A 1 308 ? -0.116 67.810 -2.272 1.00 17.23 284 VAL A O 1
ATOM 2068 N N . THR A 1 309 ? -0.904 67.282 -4.306 1.00 17.92 285 THR A N 1
ATOM 2069 C CA . THR A 1 309 ? -1.348 65.953 -3.916 1.00 18.22 285 THR A CA 1
ATOM 2070 C C . THR A 1 309 ? -0.781 64.902 -4.847 1.00 18.14 285 THR A C 1
ATOM 2071 O O . THR A 1 309 ? -0.891 65.041 -6.069 1.00 18.54 285 THR A O 1
ATOM 2075 N N . VAL A 1 310 ? -0.168 63.877 -4.257 1.00 17.98 286 VAL A N 1
ATOM 2076 C CA . VAL A 1 310 ? 0.266 62.682 -4.965 1.00 18.26 286 VAL A CA 1
ATOM 2077 C C . VAL A 1 310 ? -0.824 61.624 -4.910 1.00 18.25 286 VAL A C 1
ATOM 2078 O O . VAL A 1 310 ? -1.693 61.659 -4.038 1.00 18.14 286 VAL A O 1
ATOM 2082 N N . HIS A 1 311 ? -0.800 60.692 -5.857 1.00 18.64 287 HIS A N 1
ATOM 2083 C CA . HIS A 1 311 ? -1.763 59.593 -5.819 1.00 19.29 287 HIS A CA 1
ATOM 2084 C C . HIS A 1 311 ? -1.104 58.271 -6.142 1.00 19.38 287 HIS A C 1
ATOM 2085 O O . HIS A 1 311 ? -0.021 58.202 -6.729 1.00 19.02 287 HIS A O 1
ATOM 2092 N N . GLY A 1 312 ? -1.791 57.219 -5.719 1.00 20.31 288 GLY A N 1
ATOM 2093 C CA . GLY A 1 312 ? -1.395 55.843 -5.959 1.00 20.08 288 GLY A CA 1
ATOM 2094 C C . GLY A 1 312 ? -2.628 54.964 -5.942 1.00 20.06 288 GLY A C 1
ATOM 2095 O O . GLY A 1 312 ? -3.756 55.449 -6.020 1.00 19.73 288 GLY A O 1
ATOM 2096 N N . ARG A 1 313 ? -2.414 53.662 -5.880 1.00 19.95 289 ARG A N 1
ATOM 2097 C CA . ARG A 1 313 ? -3.504 52.713 -5.962 1.00 20.95 289 ARG A CA 1
ATOM 2098 C C . ARG A 1 313 ? -3.086 51.419 -5.312 1.00 20.75 289 ARG A C 1
ATOM 2099 O O . ARG A 1 313 ? -1.958 50.967 -5.492 1.00 21.17 289 ARG A O 1
ATOM 2107 N N . THR A 1 314 ? -4.010 50.794 -4.588 1.00 21.12 290 THR A N 1
ATOM 2108 C CA . THR A 1 314 ? -3.726 49.495 -3.982 1.00 21.10 290 THR A CA 1
ATOM 2109 C C . THR A 1 314 ? -3.675 48.385 -5.032 1.00 21.56 290 THR A C 1
ATOM 2110 O O . THR A 1 314 ? -4.191 48.526 -6.142 1.00 21.61 290 THR A O 1
ATOM 2114 N N . GLU A 1 315 ? -3.055 47.271 -4.658 1.00 22.12 291 GLU A N 1
ATOM 2115 C CA . GLU A 1 315 ? -2.979 46.084 -5.501 1.00 22.61 291 GLU A CA 1
ATOM 2116 C C . GLU A 1 315 ? -4.331 45.375 -5.562 1.00 22.15 291 GLU A C 1
ATOM 2117 O O . GLU A 1 315 ? -5.088 45.376 -4.584 1.00 22.25 291 GLU A O 1
ATOM 2123 N N . PHE A 1 316 ? -4.632 44.769 -6.704 1.00 22.18 292 PHE A N 1
ATOM 2124 C CA . PHE A 1 316 ? -5.830 43.945 -6.854 1.00 22.02 292 PHE A CA 1
ATOM 2125 C C . PHE A 1 316 ? -5.595 42.847 -7.866 1.00 22.39 292 PHE A C 1
ATOM 2126 O O . PHE A 1 316 ? -4.610 42.880 -8.598 1.00 22.17 292 PHE A O 1
ATOM 2134 N N . THR A 1 317 ? -6.469 41.847 -7.871 1.00 22.28 293 THR A N 1
ATOM 2135 C CA . THR A 1 317 ? -6.342 40.735 -8.804 1.00 22.21 293 THR A CA 1
ATOM 2136 C C . THR A 1 317 ? -7.441 40.823 -9.849 1.00 22.04 293 THR A C 1
ATOM 2137 O O . THR A 1 317 ? -8.601 40.537 -9.548 1.00 22.45 293 THR A O 1
ATOM 2141 N N . PRO A 1 318 ? -7.099 41.256 -11.078 1.00 22.00 294 PRO A N 1
ATOM 2142 C CA . PRO A 1 318 ? -8.136 41.344 -12.103 1.00 22.32 294 PRO A CA 1
ATOM 2143 C C . PRO A 1 318 ? -8.766 40.005 -12.461 1.00 22.59 294 PRO A C 1
ATOM 2144 O O . PRO A 1 318 ? -8.113 38.962 -12.376 1.00 22.35 294 PRO A O 1
ATOM 2148 N N . ARG A 1 319 ? -10.029 40.049 -12.859 1.00 22.73 295 ARG A N 1
ATOM 2149 C CA . ARG A 1 319 ? -10.734 38.872 -13.350 1.00 23.33 295 ARG A CA 1
ATOM 2150 C C . ARG A 1 319 ? -10.455 38.619 -14.829 1.00 24.00 295 ARG A C 1
ATOM 2151 O O . ARG A 1 319 ? -10.465 37.465 -15.280 1.00 24.18 295 ARG A O 1
ATOM 2159 N N . TYR A 1 320 ? -10.258 39.699 -15.583 1.00 24.18 296 TYR A N 1
ATOM 2160 C CA . TYR A 1 320 ? -10.110 39.649 -17.047 1.00 24.35 296 TYR A CA 1
ATOM 2161 C C . TYR A 1 320 ? -11.280 38.926 -17.730 1.00 24.91 296 TYR A C 1
ATOM 2162 O O . TYR A 1 320 ? -11.087 38.112 -18.640 1.00 25.83 296 TYR A O 1
ATOM 2171 N N . ASP A 1 321 ? -12.495 39.232 -17.284 1.00 24.51 297 ASP A N 1
ATOM 2172 C CA . ASP A 1 321 ? -13.714 38.653 -17.840 1.00 24.80 297 ASP A CA 1
ATOM 2173 C C . ASP A 1 321 ? -14.693 39.732 -18.321 1.00 24.35 297 ASP A C 1
ATOM 2174 O O . ASP A 1 321 ? -15.866 39.443 -18.566 1.00 25.43 297 ASP A O 1
ATOM 2179 N N . GLY A 1 322 ? -14.212 40.973 -18.405 1.00 24.01 298 GLY A N 1
ATOM 2180 C CA . GLY A 1 322 ? -15.017 42.105 -18.869 1.00 23.41 298 GLY A CA 1
ATOM 2181 C C . GLY A 1 322 ? -15.730 42.863 -17.760 1.00 22.39 298 GLY A C 1
ATOM 2182 O O . GLY A 1 322 ? -16.454 43.817 -18.039 1.00 22.22 298 GLY A O 1
ATOM 2183 N N . THR A 1 323 ? -15.529 42.445 -16.507 1.00 22.07 299 THR A N 1
ATOM 2184 C CA . THR A 1 323 ? -16.235 43.039 -15.362 1.00 21.32 299 THR A CA 1
ATOM 2185 C C . THR A 1 323 ? -15.314 43.871 -14.458 1.00 20.63 299 THR A C 1
ATOM 2186 O O . THR A 1 323 ? -15.745 44.389 -13.435 1.00 20.31 299 THR A O 1
ATOM 2190 N N . ASP A 1 324 ? -14.047 43.996 -14.833 1.00 19.73 300 ASP A N 1
ATOM 2191 C CA . ASP A 1 324 ? -13.075 44.714 -14.010 1.00 19.53 300 ASP A CA 1
ATOM 2192 C C . ASP A 1 324 ? -13.278 46.228 -13.944 1.00 19.09 300 ASP A C 1
ATOM 2193 O O . ASP A 1 324 ? -14.001 46.822 -14.743 1.00 18.72 300 ASP A O 1
ATOM 2198 N N . ARG A 1 325 ? -12.614 46.804 -12.941 1.00 18.65 301 ARG A N 1
ATOM 2199 C CA A ARG A 1 325 ? -12.492 48.246 -12.720 0.50 19.09 301 ARG A CA 1
ATOM 2200 C CA B ARG A 1 325 ? -12.549 48.244 -12.732 0.50 19.09 301 ARG A CA 1
ATOM 2201 C C . ARG A 1 325 ? -12.271 49.005 -14.023 1.00 19.06 301 ARG A C 1
ATOM 2202 O O . ARG A 1 325 ? -11.393 48.646 -14.789 1.00 18.77 301 ARG A O 1
ATOM 2217 N N . TRP A 1 326 ? -13.037 50.070 -14.242 1.00 19.07 302 TRP A N 1
ATOM 2218 C CA . TRP A 1 326 ? -12.913 50.899 -15.443 1.00 19.04 302 TRP A CA 1
ATOM 2219 C C . TRP A 1 326 ? -13.083 52.355 -15.033 1.00 19.08 302 TRP A C 1
ATOM 2220 O O . TRP A 1 326 ? -14.190 52.761 -14.649 1.00 18.39 302 TRP A O 1
ATOM 2231 N N . LEU A 1 327 ? -11.998 53.125 -15.083 1.00 18.78 303 LEU A N 1
ATOM 2232 C CA . LEU A 1 327 ? -12.078 54.583 -14.940 1.00 19.18 303 LEU A CA 1
ATOM 2233 C C . LEU A 1 327 ? -11.733 55.212 -16.272 1.00 19.21 303 LEU A C 1
ATOM 2234 O O . LEU A 1 327 ? -11.036 54.614 -17.087 1.00 19.33 303 LEU A O 1
ATOM 2239 N N . GLN A 1 328 ? -12.218 56.430 -16.488 1.00 19.28 304 GLN A N 1
ATOM 2240 C CA . GLN A 1 328 ? -11.699 57.272 -17.561 1.00 18.98 304 GLN A CA 1
ATOM 2241 C C . GLN A 1 328 ? -11.067 58.522 -16.950 1.00 19.01 304 GLN A C 1
ATO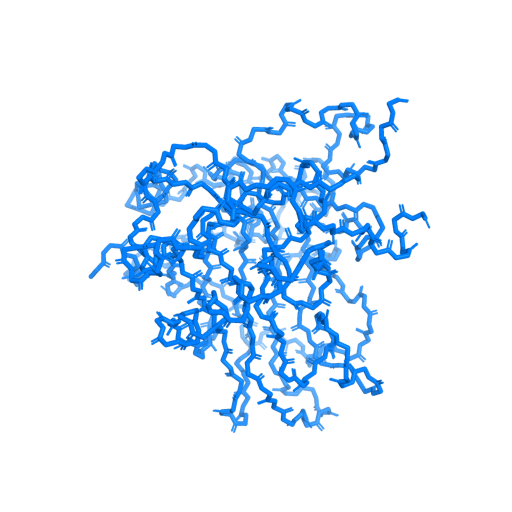M 2242 O O . GLN A 1 328 ? -11.544 59.055 -15.945 1.00 19.49 304 GLN A O 1
ATOM 2248 N N . ARG A 1 329 ? -9.957 58.939 -17.551 1.00 18.77 305 ARG A N 1
ATOM 2249 C CA . ARG A 1 329 ? -9.110 59.967 -17.002 1.00 18.87 305 ARG A CA 1
ATOM 2250 C C . ARG A 1 329 ? -8.924 61.105 -17.993 1.00 18.42 305 ARG A C 1
ATOM 2251 O O . ARG A 1 329 ? -8.671 60.888 -19.176 1.00 18.38 305 ARG A O 1
ATOM 2259 N N . THR A 1 330 ? -9.016 62.330 -17.477 1.00 17.95 306 THR A N 1
ATOM 2260 C CA . THR A 1 330 ? -8.681 63.529 -18.228 1.00 17.71 306 THR A CA 1
ATOM 2261 C C . THR A 1 330 ? -7.845 64.466 -17.367 1.00 17.68 306 THR A C 1
ATOM 2262 O O . THR A 1 330 ? -8.120 64.648 -16.180 1.00 18.15 306 THR A O 1
ATOM 2266 N N . PHE A 1 331 ? -6.802 65.017 -17.984 1.00 17.56 307 PHE A N 1
ATOM 2267 C CA . PHE A 1 331 ? -5.939 66.021 -17.367 1.00 17.83 307 PHE A CA 1
ATOM 2268 C C . PHE A 1 331 ? -6.461 67.423 -17.624 1.00 18.14 307 PHE A C 1
ATOM 2269 O O . PHE A 1 331 ? -6.988 67.714 -18.708 1.00 17.39 307 PHE A O 1
ATOM 2277 N N . VAL A 1 332 ? -6.300 68.300 -16.634 1.00 18.02 308 VAL A N 1
ATOM 2278 C CA . VAL A 1 332 ? -6.651 69.709 -16.759 1.00 17.71 308 VAL A CA 1
ATOM 2279 C C . VAL A 1 332 ? -5.428 70.592 -16.594 1.00 17.85 308 VAL A C 1
ATOM 2280 O O . VAL A 1 332 ? -4.631 70.395 -15.672 1.00 17.73 308 VAL A O 1
ATOM 2284 N N . LEU A 1 333 ? -5.304 71.556 -17.504 1.00 17.36 309 LEU A N 1
ATOM 2285 C CA . LEU A 1 333 ? -4.326 72.618 -17.430 1.00 17.67 309 LEU A CA 1
ATOM 2286 C C . LEU A 1 333 ? -5.058 73.899 -17.031 1.00 17.55 309 LEU A C 1
ATOM 2287 O O . LEU A 1 333 ? -6.006 74.322 -17.691 1.00 17.85 309 LEU A O 1
ATOM 2292 N N . THR A 1 334 ? -4.636 74.485 -15.913 1.00 17.92 310 THR A N 1
ATOM 2293 C CA . THR A 1 334 ? -5.281 75.691 -15.403 1.00 19.02 310 THR A CA 1
ATOM 2294 C C . THR A 1 334 ? -5.012 76.921 -16.256 1.00 19.64 310 THR A C 1
ATOM 2295 O O . THR A 1 334 ? -5.827 77.831 -16.265 1.00 20.74 310 THR A O 1
ATOM 2299 N N . ASP A 1 335 ? -3.899 76.932 -16.987 1.00 19.84 311 ASP A N 1
ATOM 2300 C CA . ASP A 1 335 ? -3.582 78.026 -17.900 1.00 19.76 311 ASP A CA 1
ATOM 2301 C C . ASP A 1 335 ? -2.983 77.441 -19.178 1.00 19.17 311 ASP A C 1
ATOM 2302 O O . ASP A 1 335 ? -1.765 77.351 -19.329 1.00 18.94 311 ASP A O 1
ATOM 2307 N N . LEU A 1 336 ? -3.862 77.040 -20.090 1.00 19.20 312 LEU A N 1
ATOM 2308 C CA . LEU A 1 336 ? -3.439 76.388 -21.329 1.00 19.24 312 LEU A CA 1
ATOM 2309 C C . LEU A 1 336 ? -2.443 77.236 -22.105 1.00 18.76 312 LEU A C 1
ATOM 2310 O O . LEU A 1 336 ? -1.548 76.710 -22.769 1.00 17.94 312 LEU A O 1
ATOM 2315 N N . ARG A 1 337 ? -2.557 78.551 -22.001 1.00 18.47 313 ARG A N 1
ATOM 2316 C CA . ARG A 1 337 ? -1.676 79.433 -22.770 1.00 18.47 313 ARG A CA 1
ATOM 2317 C C . ARG A 1 337 ? -0.192 79.173 -22.528 1.00 17.85 313 ARG A C 1
ATOM 2318 O O . ARG A 1 337 ? 0.640 79.321 -23.437 1.00 18.35 313 ARG A O 1
ATOM 2326 N N . ARG A 1 338 ? 0.153 78.783 -21.308 1.00 18.18 314 ARG A N 1
ATOM 2327 C CA . ARG A 1 338 ? 1.557 78.640 -20.940 1.00 19.22 314 ARG A CA 1
ATOM 2328 C C . ARG A 1 338 ? 2.309 77.580 -21.746 1.00 18.90 314 ARG A C 1
ATOM 2329 O O . ARG A 1 338 ? 3.526 77.660 -21.848 1.00 19.50 314 ARG A O 1
ATOM 2337 N N . SER A 1 339 ? 1.587 76.603 -22.291 1.00 18.47 315 SER A N 1
ATOM 2338 C CA . SER A 1 339 ? 2.177 75.497 -23.039 1.00 18.61 315 SER A CA 1
ATOM 2339 C C . SER A 1 339 ? 2.048 75.658 -24.551 1.00 18.75 315 SER A C 1
ATOM 2340 O O . SER A 1 339 ? 2.285 74.704 -25.296 1.00 18.23 315 SER A O 1
ATOM 2343 N N . ARG A 1 340 ? 1.720 76.855 -25.021 1.00 18.64 316 ARG A N 1
ATOM 2344 C CA . ARG A 1 340 ? 1.499 77.075 -26.461 1.00 18.61 316 ARG A CA 1
ATOM 2345 C C . ARG A 1 340 ? 2.664 76.592 -27.339 1.00 19.57 316 ARG A C 1
ATOM 2346 O O . ARG A 1 340 ? 2.434 76.056 -28.410 1.00 19.02 316 ARG A O 1
ATOM 2354 N N . ALA A 1 341 ? 3.895 76.783 -26.878 1.00 19.64 317 ALA A N 1
ATOM 2355 C CA . ALA A 1 341 ? 5.078 76.350 -27.626 1.00 19.73 317 ALA A CA 1
ATOM 2356 C C . ALA A 1 341 ? 5.117 74.839 -27.864 1.00 20.38 317 ALA A C 1
ATOM 2357 O O . ALA A 1 341 ? 5.797 74.372 -28.784 1.00 20.35 317 ALA A O 1
ATOM 2359 N N . MET A 1 342 ? 4.405 74.086 -27.028 1.00 20.23 318 MET A N 1
ATOM 2360 C CA . MET A 1 342 ? 4.318 72.628 -27.158 1.00 20.81 318 MET A CA 1
ATOM 2361 C C . MET A 1 342 ? 3.034 72.121 -27.839 1.00 20.06 318 MET A C 1
ATOM 2362 O O . MET A 1 342 ? 2.847 70.906 -27.960 1.00 19.86 318 MET A O 1
ATOM 2367 N N . ARG A 1 343 ? 2.156 73.034 -28.274 1.00 18.99 319 ARG A N 1
ATOM 2368 C CA . ARG A 1 343 ? 0.829 72.678 -28.790 1.00 18.81 319 ARG A CA 1
ATOM 2369 C C . ARG A 1 343 ? 0.621 73.170 -30.215 1.00 18.93 319 ARG A C 1
ATOM 2370 O O . ARG A 1 343 ? 0.066 74.243 -30.432 1.00 17.94 319 ARG A O 1
ATOM 2378 N N . PRO A 1 344 ? 1.052 72.383 -31.208 1.00 18.64 320 PRO A N 1
ATOM 2379 C CA . PRO A 1 344 ? 0.882 72.796 -32.592 1.00 18.99 320 PRO A CA 1
ATOM 2380 C C . PRO A 1 344 ? -0.558 73.202 -32.913 1.00 19.24 320 PRO A C 1
ATOM 2381 O O . PRO A 1 344 ? -1.503 72.598 -32.408 1.00 20.23 320 PRO A O 1
ATOM 2385 N N . ALA A 1 345 ? -0.701 74.257 -33.703 1.00 19.65 321 ALA A N 1
ATOM 2386 C CA . ALA A 1 345 ? -2.002 74.778 -34.109 1.00 19.89 321 ALA A CA 1
ATOM 2387 C C . ALA A 1 345 ? -2.887 75.197 -32.933 1.00 19.46 321 ALA A C 1
ATOM 2388 O O . ALA A 1 345 ? -4.105 75.230 -33.068 1.00 19.59 321 ALA A O 1
ATOM 2390 N N . ASP A 1 346 ? -2.274 75.481 -31.788 1.00 19.22 322 ASP A N 1
ATOM 2391 C CA . ASP A 1 346 ? -3.016 75.854 -30.582 1.00 19.02 322 ASP A CA 1
ATOM 2392 C C . ASP A 1 346 ? -4.002 74.737 -30.208 1.00 19.51 322 ASP A C 1
ATOM 2393 O O . ASP A 1 346 ? -5.117 74.997 -29.756 1.00 20.37 322 ASP A O 1
ATOM 2398 N N . GLY A 1 347 ? -3.586 73.489 -30.389 1.00 18.61 323 GLY A N 1
ATOM 2399 C CA . GLY A 1 347 ? -4.416 72.350 -30.029 1.00 18.65 323 GLY A CA 1
ATOM 2400 C C . GLY A 1 347 ? -4.284 71.957 -28.566 1.00 18.50 323 GLY A C 1
ATOM 2401 O O . GLY A 1 347 ? -3.773 72.713 -27.752 1.00 19.00 323 GLY A O 1
ATOM 2402 N N . TYR A 1 348 ? -4.767 70.769 -28.240 1.00 18.27 324 TYR A N 1
ATOM 2403 C CA . TYR A 1 348 ? -4.823 70.300 -26.859 1.00 17.65 324 TYR A CA 1
ATOM 2404 C C . TYR A 1 348 ? -3.794 69.209 -26.566 1.00 17.86 324 TYR A C 1
ATOM 2405 O O . TYR A 1 348 ? -3.771 68.672 -25.460 1.00 18.67 324 TYR A O 1
ATOM 2414 N N . VAL A 1 349 ? -2.953 68.890 -27.549 1.00 17.58 325 VAL A N 1
ATOM 2415 C CA . VAL A 1 349 ? -1.971 67.816 -27.408 1.00 17.93 325 VAL A CA 1
ATOM 2416 C C . VAL A 1 349 ? -0.570 68.418 -27.329 1.00 17.59 325 VAL A C 1
ATOM 2417 O O . VAL A 1 349 ? -0.106 69.068 -28.266 1.00 18.09 325 VAL A O 1
ATOM 2421 N N . LEU A 1 350 ? 0.089 68.200 -26.190 1.00 18.33 326 LEU A N 1
ATOM 2422 C CA . LEU A 1 350 ? 1.413 68.734 -25.932 1.00 19.52 326 LEU A CA 1
ATOM 2423 C C . LEU A 1 350 ? 2.475 67.759 -26.415 1.00 20.31 326 LEU A C 1
ATOM 2424 O O . LEU A 1 350 ? 2.414 66.556 -26.121 1.00 20.39 326 LEU A O 1
ATOM 2429 N N . GLY A 1 351 ? 3.432 68.280 -27.174 1.00 22.42 327 GLY A N 1
ATOM 2430 C CA . GLY A 1 351 ? 4.586 67.499 -27.602 1.00 24.89 327 GLY A CA 1
ATOM 2431 C C . GLY A 1 351 ? 5.850 68.218 -27.191 1.00 27.18 327 GLY A C 1
ATOM 2432 O O . GLY A 1 351 ? 5.902 68.835 -26.121 1.00 29.15 327 GLY A O 1
ATOM 2433 N N . ALA A 1 352 ? 6.865 68.162 -28.040 1.00 29.38 328 ALA A N 1
ATOM 2434 C CA . ALA A 1 352 ? 8.160 68.758 -27.726 1.00 30.61 328 ALA A CA 1
ATOM 2435 C C . ALA A 1 352 ? 8.133 70.263 -27.945 1.00 32.28 328 ALA A C 1
ATOM 2436 O O . 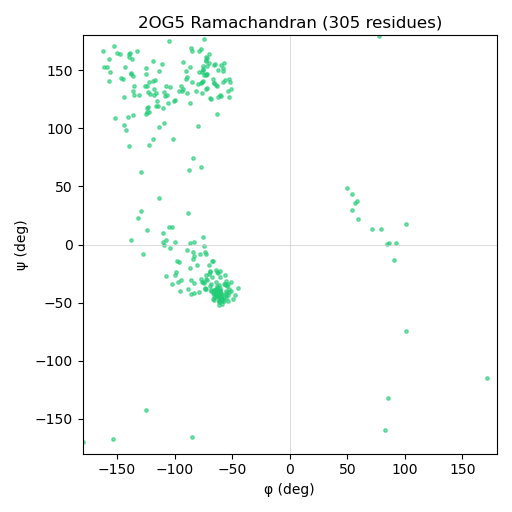ALA A 1 352 ? 7.420 70.766 -28.816 1.00 33.17 328 ALA A O 1
ATOM 2438 N N . ALA A 1 353 ? 8.908 70.983 -27.145 1.00 34.10 329 ALA A N 1
ATOM 2439 C CA . ALA A 1 353 ? 9.279 72.358 -27.478 1.00 34.83 329 ALA A CA 1
ATOM 2440 C C . ALA A 1 353 ? 10.731 72.313 -27.940 1.00 36.70 329 ALA A C 1
ATOM 2441 O O . ALA A 1 353 ? 11.340 71.240 -27.937 1.00 37.30 329 ALA A O 1
ATOM 2443 N N . PRO A 1 354 ? 11.284 73.449 -28.396 1.00 38.66 330 PRO A N 1
ATOM 2444 C CA . PRO A 1 354 ? 10.644 74.669 -28.842 1.00 39.52 330 PRO A CA 1
ATOM 2445 C C . PRO A 1 354 ? 10.621 74.739 -30.369 1.00 40.04 330 PRO A C 1
ATOM 2446 O O . PRO A 1 354 ? 11.495 74.156 -31.028 1.00 41.20 330 PRO A O 1
#

Solvent-accessible surface area: 13746 Å² total; per-residue (Å²): 116,182,43,64,24,94,13,88,126,77,22,21,89,66,0,79,118,16,0,95,129,8,14,96,124,26,99,36,106,0,47,55,68,91,0,0,100,29,0,72,100,18,10,120,55,2,14,34,74,3,76,171,50,2,61,39,4,109,198,76,4,4,61,37,0,11,1,13,0,87,39,7,12,29,48,70,195,48,33,72,98,8,34,100,98,83,37,13,35,34,78,101,36,30,9,5,0,0,0,0,0,0,0,0,13,30,1,18,27,0,1,0,2,107,52,33,30,116,2,0,2,1,2,4,15,5,4,13,66,70,55,57,140,102,81,16,26,1,2,4,29,102,24,30,8,24,0,9,21,3,35,17,119,16,45,1,26,0,1,0,10,0,0,9,52,15,2,50,50,52,129,3,4,4,45,4,2,2,1,73,105,0,24,106,100,14,50,120,68,3,29,84,0,0,37,12,82,29,4,111,21,63,77,57,126,82,43,205,114,52,22,35,1,2,57,66,81,155,98,72,2,54,0,45,0,26,40,54,45,8,103,48,77,51,126,118,0,16,93,0,16,144,40,0,66,58,40,0,70,82,36,20,61,76,34,107,9,75,62,2,11,0,2,0,1,7,1,70,3,0,0,11,2,10,36,81,8,90,17,122,52,84,7,55,4,16,11,2,2,17,1,4,0,9,30,76,26,165,152,2,86,78,26,2,103,100,81,23,27,52,1,21,97,44,168

Organism: Streptomyces coelicolor (strain ATCC BAA-471 / A3(2) / M145) (NCBI:txid100226)

Secondary structure (DSSP, 8-state):
-TTEEEPPHHHHHHHHHHHHHHHHHSSS-TTSHHHHHHHHHHHTTS-HHHHHHHHHHHH--TTTTEEEEE-----TTT--SPP-STT-B--S--HHHHHHHHHHHHHSEEEEETTSGGG-SSEEE---TT-TT-SSTT--S-EEEE-TTTT-TT--SEEEEEEEE--TTS---EEEEEHHHHGGGS-HHHHHHHTSS-EE-PPPGGG---B-SEEE-SSSEEE--BTTT-EESSHHHHHHHHHHHHHHHHH-EEE---TT-EEEEETTTEEEEE-------SS-S-EEEEEEEES-GGGGGGGSGGG-SEE----

Radius of gyration: 18.98 Å; Cα contacts (8 Å, |Δi|>4): 705; chains: 1; bounding box: 55×41×45 Å

Sequence (315 aa):
SRYDVTLDQSDAELVEEIAWKLATQATGRPDDAEWVEAARNAWHAWPATLRRDLAGFRRDSGPDGAIVLRGLPVDSMGLPPTPRVNGSVQREASLGAAVLLMTACGLGDPGAFLPEKKNGALVQDVVPVPGMEEFQGNAGSTLLTTFHNENAFHEHRPDFVMLLCLRADPTGRAGLRTACVRRVLPLLSDSTVDALWAPEFRTAPPPSFQAPAPVLLGDRSDPDLRVDLAATEPVTERAAEALRELQAHFDATAVTHHRLLPGELAIVDNRVTVHGRTEFTPRYDGTDRRWLQRTFVLTDLRRSRAMRPADGYVLGAAP

Foldseek 3Di:
DLQEAEDDPVQLVQLQVLLVCLLPPQPAWLQDPSSLVSLLVSLVSHDPVVLVSLVVCLVPVPLQQKGKYFNHDADLVPDFFADADPLDFGGHRHSQSSVVSSSLSSQAGFFAACLHSNGGQKTKQDAHPPCQVPLDSNHQAWNAWFQAQLVDPQGFQKKKKAWRAFAPVPFKWKKKFFCSQPVVVDDPLLLVLQQDQFKDQDGPVSLVGRGHQWADDSNHTFGRDHLVRIDGNDPSNVVSSVRVSVSSVVHIDIGGDHHRMMMMGRSRTMIMIMHGDDDPPPRRGIMIMMIGHGNYLVVQCQQAPPSGRYGHDGD

InterPro domains:
  IPR003819 TauD/TfdA-like domain [PF02668] (249-306)
  IPR014503 Clavaminate synthase-like [PIRSF019543] (8-327)
  IPR042098 Glutarate 2-hydroxylase superfamily [G3DSA:3.60.130.10] (10-333)
  IPR050411 Alpha-ketoglutarate-dependent hydroxylases [PTHR10696] (74-315)

Nearest PDB structures (foldseek):
  2og5-assembly1_A  TM=1.003E+00  e=2.407E-72  Streptomyces coelicolor
  2og7-assembly1_A  TM=9.945E-01  e=2.122E-67  Streptomyces coelicolor A3(2)
  6f2e-assembly4_D  TM=9.092E-01  e=1.218E-30  Catenulispora acidiphila DSM 44928
  6f2b-assembly2_B  TM=9.039E-01  e=1.887E-29  Catenulispora acidiphila DSM 44928
  1gvg-assembly1_A  TM=8.732E-01  e=6.524E-27  Streptomyces clavuligerus

CATH classification: 3.60.130.10

B-factor: mean 24.87, std 7.64, range [15.69, 67.17]